Protein AF-A0A8H3YV36-F1 (afdb_monomer_lite)

Foldseek 3Di:
DCQLCVLVVVLVVLVVCLPPPCCVPPVVVCNVVSLVSNLVSLLSNLVVLLVCCCPPLQSDPLSNVLSVVLSCQLNVLSVQLVVCVVLLLVLSVVLSVLSNVLSVCLVVQLVVQLVVQLVVLQVVQPDKDWHQLLVQQVQQVVPPHPCSCVVDVQCVVPNGDIDIAGQHCDDDADPVRRDPSVNNSGVSNVSRSVSSVVSNVVSVVVSVVVSVVCVVVSVVSNVVSVVVCVVVVNPDSQRVCNVVHDDDDDDPVVVVVVVVVVVVVVVVCVVVVNPDPPPPPPPPPDDDDD

pLDDT: mean 85.21, std 15.79, range [28.08, 98.25]

InterPro domains:
  IPR018750 Protein of unknown function DUF2306, membrane [PF10067] (1-119)

Sequence (290 aa):
MLIHLAAVIPIGLLLPWQFLPVIRHKLIWFHRFNGYVILVLLLFCCTGAILVAPGALGGTIETRLLVGILTISTVGAALMAYINIKRLQIDQHRAWMLRCWAYAFNIISLRLIQLCALEIISRMKSFQAAMSCSRIDSALSLVQPGMAALFYPGCKTNPNAYVAVLADAYPDPTPEGIPRLDRIAAAAQVTFAMSGVMALLLHAFVVEIYLHLTQAEANRLKRVSHERQRKRGWTTTWLTRETWGDSDGFDYRESSKQNETRKEEQGLASSIGLKSPTREAFIVDGNRNL

Secondary structure (DSSP, 8-state):
-HHHHHHHHHHHHHSHHHH-HHHHHH-HHHHHHHHHHHHHHHHHHHHHHHHHTTTGGG--HHHHHHHHHHHHHHHHHHHHHHHHHHTT-HHHHHHHHHHHHHHHHHHHHHHHHHHHHHHHHHHH---EEEEEHHHHHHHHTTT-TTTHHHH-THHHH-TT-EEEEE--SSPPPPTT----HHHHHHHHHHHHHHHHHHHHHHHHHHHHHHHHHTHHHHHHHHHHHHHHHHHTT-S----HHHHHS------HHHHHHHHHHHHHHHHHHHHTT-----------------

Organism: Venturia inaequalis (NCBI:txid5025)

Radius of gyration: 26.42 Å; chains: 1; bounding box: 76×50×64 Å

Structure (mmCIF, N/CA/C/O backbone):
data_AF-A0A8H3YV36-F1
#
_entry.id   AF-A0A8H3YV36-F1
#
loop_
_atom_site.group_PDB
_atom_site.id
_atom_site.type_symbol
_atom_site.label_atom_id
_atom_site.label_alt_id
_atom_site.label_comp_id
_atom_site.label_asym_id
_atom_site.label_entity_id
_atom_site.label_seq_id
_atom_site.pdbx_PDB_ins_code
_atom_site.Cartn_x
_atom_site.Cartn_y
_atom_site.Cartn_z
_atom_site.occupancy
_atom_site.B_iso_or_equiv
_atom_site.auth_seq_id
_atom_site.auth_comp_id
_atom_site.auth_asym_id
_atom_site.auth_atom_id
_atom_site.pdbx_PDB_model_num
ATOM 1 N N . MET A 1 1 ? 16.844 0.786 0.735 1.00 82.00 1 MET A N 1
ATOM 2 C CA . MET A 1 1 ? 16.134 -0.513 0.677 1.00 82.00 1 MET A CA 1
ATOM 3 C C . MET A 1 1 ? 16.122 -1.244 2.004 1.00 82.00 1 MET A C 1
ATOM 5 O O . MET A 1 1 ? 15.059 -1.693 2.408 1.00 82.00 1 MET A O 1
ATOM 9 N N . LEU A 1 2 ? 17.248 -1.300 2.718 1.00 90.62 2 LEU A N 1
ATOM 10 C CA . LEU A 1 2 ? 17.344 -2.006 3.998 1.00 90.62 2 LEU A CA 1
ATOM 11 C C . LEU A 1 2 ? 16.303 -1.553 5.042 1.00 90.62 2 LEU A C 1
ATOM 13 O O . LEU A 1 2 ? 15.591 -2.393 5.571 1.00 90.62 2 LEU A O 1
ATOM 17 N N . ILE A 1 3 ? 16.136 -0.239 5.258 1.00 92.38 3 ILE A N 1
ATOM 18 C CA . ILE A 1 3 ? 15.137 0.309 6.204 1.00 92.38 3 ILE A CA 1
ATOM 19 C C . ILE A 1 3 ? 13.711 -0.128 5.842 1.00 92.38 3 ILE A C 1
ATOM 21 O O . ILE A 1 3 ? 12.945 -0.537 6.708 1.00 92.38 3 ILE A O 1
ATOM 25 N N . HIS A 1 4 ? 13.361 -0.068 4.554 1.00 91.56 4 HIS A N 1
ATOM 26 C CA . HIS A 1 4 ? 12.032 -0.451 4.080 1.00 91.56 4 HIS A CA 1
ATOM 27 C C . HIS A 1 4 ? 11.752 -1.938 4.345 1.00 91.56 4 HIS A C 1
ATOM 29 O O . HIS A 1 4 ? 10.720 -2.276 4.919 1.00 91.56 4 HIS A O 1
ATOM 35 N N . LEU A 1 5 ? 12.699 -2.820 4.000 1.00 92.56 5 LEU A N 1
ATOM 36 C CA . LEU A 1 5 ? 12.558 -4.265 4.204 1.00 92.56 5 LEU A CA 1
ATOM 37 C C . LEU A 1 5 ? 12.556 -4.654 5.688 1.00 92.56 5 LEU A C 1
ATOM 39 O O . LEU A 1 5 ? 11.713 -5.441 6.115 1.00 92.56 5 LEU A O 1
ATOM 43 N N . ALA A 1 6 ? 13.449 -4.054 6.479 1.00 94.75 6 ALA A N 1
ATOM 44 C CA . ALA A 1 6 ? 13.533 -4.274 7.920 1.00 94.75 6 ALA A CA 1
ATOM 45 C C . ALA A 1 6 ? 12.246 -3.871 8.654 1.00 94.75 6 ALA A C 1
ATOM 47 O O . ALA A 1 6 ? 11.946 -4.429 9.704 1.00 94.75 6 ALA A O 1
ATOM 48 N N . ALA A 1 7 ? 11.472 -2.933 8.103 1.00 95.00 7 ALA A N 1
ATOM 49 C CA . ALA A 1 7 ? 10.183 -2.538 8.653 1.00 95.00 7 ALA A CA 1
ATOM 50 C C . ALA A 1 7 ? 9.017 -3.390 8.121 1.00 95.00 7 ALA A C 1
ATOM 52 O O . ALA A 1 7 ? 8.173 -3.826 8.901 1.00 95.00 7 ALA A O 1
ATOM 53 N N . VAL A 1 8 ? 8.954 -3.654 6.810 1.00 94.19 8 VAL A N 1
ATOM 54 C CA . VAL A 1 8 ? 7.799 -4.333 6.192 1.00 94.19 8 VAL A CA 1
ATOM 55 C C . VAL A 1 8 ? 7.700 -5.814 6.565 1.00 94.19 8 VAL A C 1
ATOM 57 O O . VAL A 1 8 ? 6.593 -6.316 6.748 1.00 94.19 8 VAL A O 1
ATOM 60 N N . ILE A 1 9 ? 8.832 -6.510 6.731 1.00 94.81 9 ILE A N 1
ATOM 61 C CA . ILE A 1 9 ? 8.845 -7.943 7.060 1.00 94.81 9 ILE A CA 1
ATOM 62 C C . ILE A 1 9 ? 8.235 -8.190 8.453 1.00 94.81 9 ILE A C 1
ATOM 64 O O . ILE A 1 9 ? 7.279 -8.965 8.546 1.00 94.81 9 ILE A O 1
ATOM 68 N N . PRO A 1 10 ? 8.674 -7.503 9.530 1.00 96.12 10 PRO A N 1
ATOM 69 C CA . PRO A 1 10 ? 8.024 -7.628 10.832 1.00 96.12 10 PRO A CA 1
ATOM 70 C C . PRO A 1 10 ? 6.562 -7.177 10.828 1.00 96.12 10 PRO A C 1
ATOM 72 O O . PRO A 1 10 ? 5.748 -7.794 11.506 1.00 96.12 10 PRO A O 1
ATOM 75 N N . ILE A 1 11 ? 6.191 -6.146 10.053 1.00 95.94 11 ILE A N 1
ATOM 76 C CA . ILE A 1 11 ? 4.777 -5.755 9.912 1.00 95.94 11 ILE A CA 1
ATOM 77 C C . ILE A 1 11 ? 3.957 -6.920 9.358 1.00 95.94 11 ILE A C 1
ATOM 79 O O . ILE A 1 11 ? 2.929 -7.255 9.941 1.00 95.94 11 ILE A O 1
ATOM 83 N N . GLY A 1 12 ? 4.413 -7.560 8.277 1.00 92.94 12 GLY A N 1
ATOM 84 C CA . GLY A 1 12 ? 3.729 -8.711 7.682 1.00 92.94 12 GLY A CA 1
ATOM 85 C C . GLY A 1 12 ? 3.539 -9.861 8.674 1.00 92.94 12 GLY A C 1
ATOM 86 O O . GLY A 1 12 ? 2.478 -10.481 8.699 1.00 92.94 12 GLY A O 1
ATOM 87 N N . LEU A 1 13 ? 4.526 -10.082 9.548 1.00 95.88 13 LEU A N 1
ATOM 88 C CA . LEU A 1 13 ? 4.451 -11.079 10.613 1.00 95.88 13 LEU A CA 1
ATOM 89 C C . LEU A 1 13 ? 3.555 -10.658 11.785 1.00 95.88 13 LEU A C 1
ATOM 91 O O . LEU A 1 13 ? 2.986 -11.516 12.430 1.00 95.88 13 LEU A O 1
ATOM 95 N N . LEU A 1 14 ? 3.418 -9.377 12.114 1.00 95.56 14 LEU A N 1
ATOM 96 C CA . LEU A 1 14 ? 2.650 -8.944 13.292 1.00 95.56 14 LEU A CA 1
ATOM 97 C C . LEU A 1 14 ? 1.194 -8.585 12.971 1.00 95.56 14 LEU A C 1
ATOM 99 O O . LEU A 1 14 ? 0.338 -8.576 13.865 1.00 95.56 14 LEU A O 1
ATOM 103 N N . LEU A 1 15 ? 0.901 -8.275 11.708 1.00 94.25 15 LEU A N 1
ATOM 104 C CA . LEU A 1 15 ? -0.380 -7.733 11.274 1.00 94.25 15 LEU A CA 1
ATOM 105 C C . LEU A 1 15 ? -1.561 -8.711 11.410 1.00 94.25 15 LEU A C 1
ATOM 107 O O . LEU A 1 15 ? -2.590 -8.283 11.936 1.00 94.25 15 LEU A O 1
ATOM 111 N N . PRO A 1 16 ? -1.477 -10.002 11.027 1.00 93.94 16 PRO A N 1
ATOM 112 C CA . PRO A 1 16 ? -2.615 -10.921 11.175 1.00 93.94 16 PRO A CA 1
ATOM 113 C C . PRO A 1 16 ? -3.151 -11.014 12.615 1.00 93.94 16 PRO A C 1
ATOM 115 O O . PRO A 1 16 ? -4.361 -11.064 12.841 1.00 93.94 16 PRO A O 1
ATOM 118 N N . TRP A 1 17 ? -2.264 -10.909 13.607 1.00 93.81 17 TRP A N 1
ATOM 119 C CA . TRP A 1 17 ? -2.591 -10.941 15.030 1.00 93.81 17 TRP A CA 1
ATOM 120 C C . TRP A 1 17 ? -3.407 -9.720 15.475 1.00 93.81 17 TRP A C 1
ATOM 122 O O . TRP A 1 17 ? -4.116 -9.791 16.478 1.00 93.81 17 TRP A O 1
ATOM 132 N N . GLN A 1 18 ? -3.358 -8.608 14.735 1.00 92.12 18 GLN A N 1
ATOM 133 C CA . GLN A 1 18 ? -4.194 -7.434 15.004 1.00 92.12 18 GLN A CA 1
ATOM 134 C C . GLN A 1 18 ? -5.669 -7.669 14.689 1.00 92.12 18 GLN A C 1
ATOM 136 O O . GLN A 1 18 ? -6.534 -7.091 15.351 1.00 92.12 18 GLN A O 1
ATOM 141 N N . PHE A 1 19 ? -5.956 -8.505 13.691 1.00 88.69 19 PHE A N 1
ATOM 142 C CA . PHE A 1 19 ? -7.310 -8.715 13.186 1.00 88.69 19 PHE A CA 1
ATOM 143 C C . PHE A 1 19 ? -8.009 -9.937 13.784 1.00 88.69 19 PHE A C 1
ATOM 145 O O . PHE A 1 19 ? -9.225 -10.057 13.644 1.00 88.69 19 PHE A O 1
ATOM 152 N N . LEU A 1 20 ? -7.287 -10.803 14.504 1.00 90.00 20 LEU A N 1
ATOM 153 C CA . LEU A 1 20 ? -7.877 -11.953 15.189 1.00 90.00 20 LEU A CA 1
ATOM 154 C C . LEU A 1 20 ? -8.876 -11.502 16.278 1.00 90.00 20 LEU A C 1
ATOM 156 O O . LEU A 1 20 ? -8.467 -10.878 17.267 1.00 90.00 20 LEU A O 1
ATOM 160 N N . PRO A 1 21 ? -10.176 -11.861 16.171 1.00 85.88 21 PRO A N 1
ATOM 161 C CA . PRO A 1 21 ? -11.192 -11.447 17.142 1.00 85.88 21 PRO A CA 1
ATOM 162 C C . PRO A 1 21 ? -10.857 -11.899 18.565 1.00 85.88 21 PRO A C 1
ATOM 164 O O . PRO A 1 21 ? -11.022 -11.139 19.519 1.00 85.88 21 PRO A O 1
ATOM 167 N N . VAL A 1 22 ? -10.314 -13.113 18.707 1.00 87.94 22 VAL A N 1
ATOM 168 C CA . VAL A 1 22 ? -9.915 -13.688 20.000 1.00 87.94 22 VAL A CA 1
ATOM 169 C C . VAL A 1 22 ? -8.913 -12.783 20.716 1.00 87.94 22 VAL A C 1
ATOM 171 O O . VAL A 1 22 ? -9.091 -12.481 21.895 1.00 87.94 22 VAL A O 1
ATOM 174 N N . ILE A 1 23 ? -7.905 -12.287 19.997 1.00 84.50 23 ILE A N 1
ATOM 175 C CA . ILE A 1 23 ? -6.874 -11.410 20.559 1.00 84.50 23 ILE A CA 1
ATOM 176 C C . ILE A 1 23 ? -7.482 -10.061 20.943 1.00 84.50 23 ILE A C 1
ATOM 178 O O . ILE A 1 23 ? -7.259 -9.572 22.049 1.00 84.50 23 ILE A O 1
ATOM 182 N N . ARG A 1 24 ? -8.318 -9.483 20.077 1.00 84.31 24 ARG A N 1
ATOM 183 C CA . ARG A 1 24 ? -8.951 -8.184 20.334 1.00 84.31 24 ARG A CA 1
ATOM 184 C C . ARG A 1 24 ? -9.902 -8.204 21.537 1.00 84.31 24 ARG A C 1
ATOM 186 O O . ARG A 1 24 ? -10.007 -7.195 22.234 1.00 84.31 24 ARG A O 1
ATOM 193 N N . HIS A 1 25 ? -10.591 -9.318 21.783 1.00 84.94 25 HIS A N 1
ATOM 194 C CA . HIS A 1 25 ? -11.557 -9.440 22.877 1.00 84.94 25 HIS A CA 1
ATOM 195 C C . HIS A 1 25 ? -10.943 -9.948 24.186 1.00 84.94 25 HIS A C 1
ATOM 197 O O . HIS A 1 25 ? -11.296 -9.427 25.242 1.00 84.94 25 HIS A O 1
ATOM 203 N N . LYS A 1 26 ? -10.024 -10.924 24.136 1.00 85.56 26 LYS A N 1
ATOM 204 C CA . LYS A 1 26 ? -9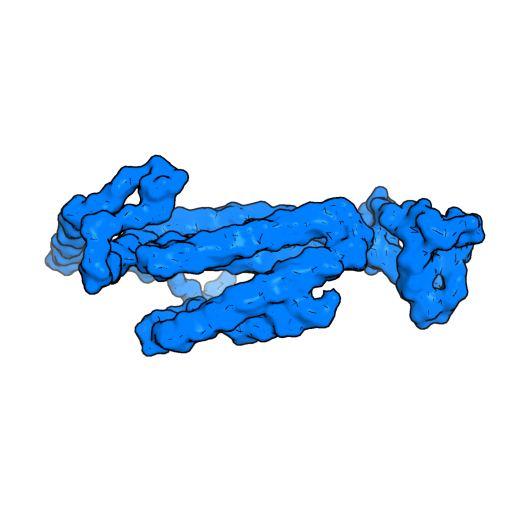.450 -11.559 25.338 1.00 85.56 26 LYS A CA 1
ATOM 205 C C . LYS A 1 26 ? -8.086 -10.994 25.743 1.00 85.56 26 LYS A C 1
ATOM 207 O O . LYS A 1 26 ? -7.788 -10.934 26.928 1.00 85.56 26 LYS A O 1
ATOM 212 N N . LEU A 1 27 ? -7.273 -10.541 24.787 1.00 92.25 27 LEU A N 1
ATOM 213 C CA . LEU A 1 27 ? -5.894 -10.080 25.007 1.00 92.25 27 LEU A CA 1
ATOM 214 C C . LEU A 1 27 ? -5.707 -8.625 24.548 1.00 92.25 27 LEU A C 1
ATOM 216 O O . LEU A 1 27 ? -4.813 -8.289 23.769 1.00 92.25 27 LEU A O 1
ATOM 220 N N . ILE A 1 28 ? -6.551 -7.724 25.063 1.00 89.25 28 ILE A N 1
ATOM 221 C CA . ILE A 1 28 ? -6.568 -6.310 24.652 1.00 89.25 28 ILE A CA 1
ATOM 222 C C . ILE A 1 28 ? -5.233 -5.590 24.897 1.00 89.25 28 ILE A C 1
ATOM 224 O O . ILE A 1 28 ? -4.882 -4.674 24.153 1.00 89.25 28 ILE A O 1
ATOM 228 N N . TRP A 1 29 ? -4.485 -5.985 25.931 1.00 92.44 29 TRP A N 1
ATOM 229 C CA . TRP A 1 29 ? -3.170 -5.412 26.222 1.00 92.44 29 TRP A CA 1
ATOM 230 C C . TRP A 1 29 ? -2.175 -5.720 25.098 1.00 92.44 29 TRP A C 1
ATOM 232 O O . TRP A 1 29 ? -1.530 -4.802 24.590 1.00 92.44 29 TRP A O 1
ATOM 242 N N . PHE A 1 30 ? -2.147 -6.972 24.628 1.00 93.69 30 PHE A N 1
ATOM 243 C CA . PHE A 1 30 ? -1.309 -7.384 23.505 1.00 93.69 30 PHE A CA 1
ATOM 244 C C . PHE A 1 30 ? -1.705 -6.660 22.214 1.00 93.69 30 PHE A C 1
ATOM 246 O O . PHE A 1 30 ? -0.838 -6.112 21.539 1.00 93.69 30 PHE A O 1
ATOM 253 N N . HIS A 1 31 ? -3.007 -6.562 21.910 1.00 94.56 31 HIS A N 1
ATOM 254 C CA . HIS A 1 31 ? -3.499 -5.800 20.753 1.00 94.56 31 HIS A CA 1
ATOM 255 C C . HIS A 1 31 ? -2.977 -4.353 20.755 1.00 94.56 31 HIS A C 1
ATOM 257 O O . HIS A 1 31 ? -2.479 -3.872 19.738 1.00 94.56 31 HIS A O 1
ATOM 263 N N . ARG A 1 32 ? -3.024 -3.676 21.912 1.00 94.00 32 ARG A N 1
ATOM 264 C CA . ARG A 1 32 ? -2.537 -2.295 22.057 1.00 94.00 32 ARG A CA 1
ATOM 265 C C . ARG A 1 32 ? -1.029 -2.188 21.870 1.00 94.00 32 ARG A C 1
ATOM 267 O O . ARG A 1 32 ? -0.594 -1.345 21.094 1.00 94.00 32 ARG A O 1
ATOM 274 N N . PHE A 1 33 ? -0.250 -3.014 22.568 1.00 95.94 33 PHE A N 1
ATOM 275 C CA . PHE A 1 33 ? 1.210 -2.983 22.469 1.00 95.94 33 PHE A CA 1
ATOM 276 C C . PHE A 1 33 ? 1.671 -3.280 21.040 1.00 95.94 33 PHE A C 1
ATOM 278 O O . PHE A 1 33 ? 2.360 -2.463 20.432 1.00 95.94 33 PHE A O 1
ATOM 285 N N . ASN A 1 34 ? 1.192 -4.386 20.467 1.00 96.31 34 ASN A N 1
ATOM 286 C CA . ASN A 1 34 ? 1.498 -4.765 19.093 1.00 96.31 34 ASN A CA 1
ATOM 287 C C . ASN A 1 34 ? 1.026 -3.684 18.097 1.00 96.31 34 ASN A C 1
ATOM 289 O O . ASN A 1 34 ? 1.699 -3.407 17.112 1.00 96.31 34 ASN A O 1
ATOM 293 N N . GLY A 1 35 ? -0.094 -3.007 18.377 1.00 95.31 35 GLY A N 1
ATOM 294 C CA . GLY A 1 35 ? -0.601 -1.924 17.534 1.00 95.31 35 GLY A CA 1
ATOM 295 C C . GLY A 1 35 ? 0.357 -0.732 17.477 1.00 95.31 35 GLY A C 1
ATOM 296 O O . GLY A 1 35 ? 0.619 -0.214 16.395 1.00 95.31 35 GLY A O 1
ATOM 297 N N . TYR A 1 36 ? 0.933 -0.327 18.614 1.00 96.38 36 TYR A N 1
ATOM 298 C CA . TYR A 1 36 ? 1.940 0.740 18.641 1.00 96.38 36 TYR A CA 1
ATOM 299 C C . TYR A 1 36 ? 3.228 0.339 17.921 1.00 96.38 36 TYR A C 1
ATOM 301 O O . TYR A 1 36 ? 3.754 1.140 17.151 1.00 96.38 36 TYR A O 1
ATOM 309 N N . VAL A 1 37 ? 3.701 -0.895 18.123 1.00 97.44 37 VAL A N 1
ATOM 310 C CA . VAL A 1 37 ? 4.882 -1.424 17.422 1.00 97.44 37 VAL A CA 1
ATOM 311 C C . VAL A 1 37 ? 4.671 -1.363 15.909 1.00 97.44 37 VAL A C 1
ATOM 313 O O . VAL A 1 37 ? 5.498 -0.804 15.192 1.00 97.44 37 VAL A O 1
ATOM 316 N N . ILE A 1 38 ? 3.528 -1.854 15.424 1.00 97.25 38 ILE A N 1
ATOM 317 C CA . ILE A 1 38 ? 3.200 -1.839 13.997 1.00 97.25 38 ILE A CA 1
ATOM 318 C C . ILE A 1 38 ? 3.098 -0.408 13.453 1.00 97.25 38 ILE A C 1
ATOM 320 O O . ILE A 1 38 ? 3.597 -0.154 12.362 1.00 97.25 38 ILE A O 1
ATOM 324 N N . LEU A 1 39 ? 2.494 0.537 14.184 1.00 96.75 39 LEU A N 1
ATOM 325 C CA . LEU A 1 39 ? 2.408 1.934 13.738 1.00 96.75 39 LEU A CA 1
ATOM 326 C C . LEU A 1 39 ? 3.789 2.591 13.607 1.00 96.75 39 LEU A C 1
ATOM 328 O O . LEU A 1 39 ? 4.030 3.307 12.640 1.00 96.75 39 LEU A O 1
ATOM 332 N N . VAL A 1 40 ? 4.709 2.330 14.539 1.00 97.31 40 VAL A N 1
ATOM 333 C CA . VAL A 1 40 ? 6.088 2.837 14.450 1.00 97.31 40 VAL A CA 1
ATOM 334 C C . VAL A 1 40 ? 6.809 2.220 13.253 1.00 97.31 40 VAL A C 1
ATOM 336 O O . VAL A 1 40 ? 7.402 2.942 12.452 1.00 97.31 40 VAL A O 1
ATOM 339 N N . LEU A 1 41 ? 6.712 0.898 13.082 1.00 97.50 41 LEU A N 1
ATOM 340 C CA . LEU A 1 41 ? 7.288 0.212 11.925 1.00 97.50 41 LEU A CA 1
ATOM 341 C C . LEU A 1 41 ? 6.701 0.740 10.611 1.00 97.50 41 LEU A C 1
ATOM 343 O O . LEU A 1 41 ? 7.436 0.921 9.646 1.00 97.50 41 LEU A O 1
ATOM 347 N N . LEU A 1 42 ? 5.400 1.034 10.563 1.00 97.44 42 LEU A N 1
ATOM 348 C CA . LEU A 1 42 ? 4.737 1.587 9.384 1.00 97.44 42 LEU A CA 1
ATOM 349 C C . LEU A 1 42 ? 5.348 2.932 8.971 1.00 97.44 42 LEU A C 1
ATOM 351 O O . LEU A 1 42 ? 5.565 3.151 7.780 1.00 97.44 42 LEU A O 1
ATOM 355 N N . LEU A 1 43 ? 5.684 3.802 9.931 1.00 97.25 43 LEU A N 1
ATOM 356 C CA . LEU A 1 43 ? 6.364 5.070 9.648 1.00 97.25 43 LEU A CA 1
ATOM 357 C C . LEU A 1 43 ? 7.762 4.840 9.061 1.00 97.25 43 LEU A C 1
ATOM 359 O O . LEU A 1 43 ? 8.093 5.436 8.038 1.00 97.25 43 LEU A O 1
ATOM 363 N N . PHE A 1 44 ? 8.558 3.930 9.635 1.00 97.56 44 PHE A N 1
ATOM 364 C CA . PHE A 1 44 ? 9.861 3.562 9.063 1.00 97.56 44 PHE A CA 1
ATOM 365 C C . PHE A 1 44 ? 9.734 2.942 7.667 1.00 97.56 44 PHE A C 1
ATOM 367 O O . PHE A 1 44 ? 10.525 3.256 6.778 1.00 97.56 44 PHE A O 1
ATOM 374 N N . CYS A 1 45 ? 8.717 2.107 7.451 1.00 96.31 45 CYS A N 1
ATOM 375 C CA . CYS A 1 45 ? 8.411 1.503 6.159 1.00 96.31 45 CYS A CA 1
ATOM 376 C C . CYS A 1 45 ? 8.102 2.574 5.103 1.00 96.31 45 CYS A C 1
ATOM 378 O O . CYS A 1 45 ? 8.694 2.550 4.021 1.00 96.31 45 CYS A O 1
ATOM 380 N N . CYS A 1 46 ? 7.245 3.544 5.436 1.00 96.50 46 CYS A N 1
ATOM 381 C CA . CYS A 1 46 ? 6.869 4.658 4.564 1.00 96.50 46 CYS A CA 1
ATOM 382 C C . CYS A 1 46 ? 8.061 5.569 4.244 1.00 96.50 46 CYS A C 1
ATOM 384 O O . CYS A 1 46 ? 8.324 5.859 3.077 1.00 96.50 46 CYS A O 1
ATOM 386 N N . THR A 1 47 ? 8.847 5.952 5.254 1.00 96.19 47 THR A N 1
ATOM 387 C CA . THR A 1 47 ? 10.086 6.720 5.055 1.00 96.19 47 THR A CA 1
ATOM 388 C C . THR A 1 47 ? 11.062 5.955 4.162 1.00 96.19 47 THR A C 1
ATOM 390 O O . THR A 1 47 ? 11.600 6.504 3.203 1.00 96.19 47 THR A O 1
ATOM 393 N N . GLY A 1 48 ? 11.244 4.658 4.417 1.00 94.88 48 GLY A N 1
ATOM 394 C CA . GLY A 1 48 ? 12.069 3.787 3.587 1.00 94.88 48 GLY A CA 1
ATOM 395 C C . GLY A 1 48 ? 11.580 3.694 2.138 1.00 94.88 48 GLY A C 1
ATOM 396 O O . GLY A 1 48 ? 12.410 3.635 1.233 1.00 94.88 48 GLY A O 1
ATOM 397 N N . ALA A 1 49 ? 10.264 3.714 1.904 1.00 94.25 49 ALA A N 1
ATOM 398 C CA . ALA A 1 49 ? 9.681 3.701 0.564 1.00 94.25 49 ALA A CA 1
ATOM 399 C C . ALA A 1 49 ? 9.985 5.001 -0.196 1.00 94.25 49 ALA A C 1
ATOM 401 O O . ALA A 1 49 ? 10.475 4.942 -1.324 1.00 94.25 49 ALA A O 1
ATOM 402 N N . ILE A 1 50 ? 9.778 6.163 0.438 1.00 95.56 50 ILE A N 1
ATOM 403 C CA . ILE A 1 50 ? 10.108 7.476 -0.143 1.00 95.56 50 ILE A CA 1
ATOM 404 C C . ILE A 1 50 ? 11.594 7.547 -0.504 1.00 95.56 50 ILE A C 1
ATOM 406 O O . ILE A 1 50 ? 11.936 7.944 -1.615 1.00 95.56 50 ILE A O 1
ATOM 410 N N . LEU A 1 51 ? 12.476 7.119 0.406 1.00 95.25 51 LEU A N 1
ATOM 411 C CA . LEU A 1 51 ? 13.924 7.178 0.194 1.00 95.25 51 LEU A CA 1
ATOM 412 C C . LEU A 1 51 ? 14.395 6.329 -0.990 1.00 95.25 51 LEU A C 1
ATOM 414 O O . LEU A 1 51 ? 15.403 6.659 -1.609 1.00 95.25 51 LEU A O 1
ATOM 418 N N . VAL A 1 52 ? 13.694 5.241 -1.320 1.00 93.00 52 VAL A N 1
ATOM 419 C CA . VAL A 1 52 ? 14.080 4.394 -2.457 1.00 93.00 52 VAL A CA 1
ATOM 420 C C . VAL A 1 52 ? 13.338 4.735 -3.748 1.00 93.00 52 VAL A C 1
ATOM 422 O O . VAL A 1 52 ? 13.820 4.393 -4.829 1.00 93.00 52 VAL A O 1
ATOM 425 N N . ALA A 1 53 ? 12.213 5.445 -3.683 1.00 92.38 53 ALA A N 1
ATOM 426 C CA . ALA A 1 53 ? 11.438 5.818 -4.864 1.00 92.38 53 ALA A CA 1
ATOM 427 C C . ALA A 1 53 ? 12.281 6.398 -6.025 1.00 92.38 53 ALA A C 1
ATOM 429 O O . ALA A 1 53 ? 12.007 6.017 -7.159 1.00 92.38 53 ALA A O 1
ATOM 430 N N . PRO A 1 54 ? 13.336 7.220 -5.807 1.00 88.88 54 PRO A N 1
ATOM 431 C CA . PRO A 1 54 ? 14.182 7.730 -6.891 1.00 88.88 54 PRO A CA 1
ATOM 432 C C . PRO A 1 54 ? 14.969 6.675 -7.678 1.00 88.88 54 PRO A C 1
ATOM 434 O O . PRO A 1 54 ? 15.355 6.954 -8.807 1.00 88.88 54 PRO A O 1
ATOM 437 N N . GLY A 1 55 ? 15.236 5.501 -7.100 1.00 84.06 55 GLY A N 1
ATOM 438 C CA . GLY A 1 55 ? 15.967 4.408 -7.756 1.00 84.06 55 GLY A CA 1
ATOM 439 C C . GLY A 1 55 ? 15.098 3.193 -8.097 1.00 84.06 55 GLY A C 1
ATOM 440 O O . GLY A 1 55 ? 15.493 2.356 -8.908 1.00 84.06 55 GLY A O 1
ATOM 441 N N . ALA A 1 56 ? 13.910 3.073 -7.500 1.00 82.12 56 ALA A N 1
ATOM 442 C CA . ALA A 1 56 ? 13.004 1.955 -7.742 1.00 82.12 56 ALA A CA 1
ATOM 443 C C . ALA A 1 56 ? 12.374 2.037 -9.137 1.00 82.12 56 ALA A C 1
ATOM 445 O O . ALA A 1 56 ? 11.790 3.058 -9.485 1.00 82.12 56 ALA A O 1
ATOM 446 N N . LEU A 1 57 ? 12.455 0.947 -9.912 1.00 81.56 57 LEU A N 1
ATOM 447 C CA . LEU A 1 57 ? 11.706 0.751 -11.167 1.00 81.56 57 LEU A CA 1
ATOM 448 C C . LEU A 1 57 ? 11.744 1.973 -12.107 1.00 81.56 57 LEU A C 1
ATOM 450 O O . LEU A 1 57 ? 10.750 2.348 -12.715 1.00 81.56 57 LEU A O 1
ATOM 454 N N . GLY A 1 58 ? 12.916 2.604 -12.207 1.00 74.44 58 GLY A N 1
ATOM 455 C CA . GLY A 1 58 ? 13.173 3.757 -13.070 1.00 74.44 58 GLY A CA 1
ATOM 456 C C . GLY A 1 58 ? 13.111 5.112 -12.413 1.00 74.44 58 GLY A C 1
ATOM 457 O O . GLY A 1 58 ? 13.556 6.078 -13.023 1.00 74.44 58 GLY A O 1
ATOM 458 N N . GLY A 1 59 ? 12.620 5.200 -11.179 1.00 84.50 59 GLY A N 1
ATOM 459 C CA . GLY A 1 59 ? 12.631 6.457 -10.445 1.00 84.50 59 GLY A CA 1
ATOM 460 C C . GLY A 1 59 ? 11.838 7.569 -11.116 1.00 84.50 59 GLY A C 1
ATOM 461 O O . GLY A 1 59 ? 12.058 8.739 -10.792 1.00 84.50 59 GLY A O 1
ATOM 462 N N . THR A 1 60 ? 10.962 7.204 -12.057 1.00 90.75 60 THR A N 1
ATOM 463 C CA . THR A 1 60 ? 10.165 8.118 -12.865 1.00 90.75 60 THR A CA 1
ATOM 464 C C . THR A 1 60 ? 9.268 8.958 -11.971 1.00 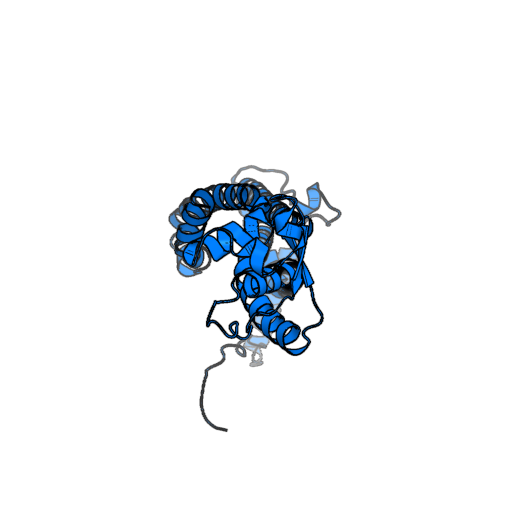90.75 60 THR A C 1
ATOM 466 O O . THR A 1 60 ? 8.954 8.586 -10.835 1.00 90.75 60 THR A O 1
ATOM 469 N N . ILE A 1 61 ? 8.831 10.104 -12.490 1.00 93.12 61 ILE A N 1
ATOM 470 C CA . ILE A 1 61 ? 7.916 10.976 -11.755 1.00 93.12 61 ILE A CA 1
ATOM 471 C C . ILE A 1 61 ? 6.622 10.242 -11.379 1.00 93.12 61 ILE A C 1
ATOM 473 O O . ILE A 1 61 ? 6.124 10.426 -10.276 1.00 93.12 61 ILE A O 1
ATOM 477 N N . GLU A 1 62 ? 6.154 9.329 -12.232 1.00 94.19 62 GLU A N 1
ATOM 478 C CA . GLU A 1 62 ? 4.991 8.470 -11.988 1.00 94.19 62 GLU A CA 1
ATOM 479 C C . GLU A 1 62 ? 5.209 7.521 -10.804 1.00 94.19 62 GLU A C 1
ATOM 481 O O . GLU A 1 62 ? 4.366 7.431 -9.913 1.00 94.19 62 GLU A O 1
ATOM 486 N N . THR A 1 63 ? 6.370 6.858 -10.739 1.00 93.94 63 THR A N 1
ATOM 487 C CA . THR A 1 63 ? 6.740 5.997 -9.607 1.00 93.94 63 THR A CA 1
ATOM 488 C C . THR A 1 63 ? 6.805 6.796 -8.308 1.00 93.94 63 THR A C 1
ATOM 490 O O . THR A 1 63 ? 6.272 6.364 -7.285 1.00 93.94 63 THR A O 1
ATOM 493 N N . ARG A 1 64 ? 7.417 7.987 -8.337 1.00 95.69 64 ARG A N 1
ATOM 494 C CA . ARG A 1 64 ? 7.501 8.870 -7.163 1.00 95.69 64 ARG A CA 1
ATOM 495 C C . ARG A 1 64 ? 6.127 9.378 -6.735 1.00 95.69 64 ARG A C 1
ATOM 497 O O . ARG A 1 64 ? 5.852 9.409 -5.539 1.00 95.69 64 ARG A O 1
ATOM 504 N N . LEU A 1 65 ? 5.266 9.726 -7.691 1.00 95.94 65 LEU A N 1
ATOM 505 C CA . LEU A 1 65 ? 3.894 10.157 -7.440 1.00 95.94 65 LEU A CA 1
ATOM 506 C C . LEU A 1 65 ? 3.085 9.041 -6.777 1.00 95.94 65 LEU A C 1
ATOM 508 O O . LEU A 1 65 ? 2.481 9.275 -5.735 1.00 95.94 65 LEU A O 1
ATOM 512 N N . LEU A 1 66 ? 3.129 7.820 -7.318 1.00 96.19 66 LEU A N 1
ATOM 513 C CA . LEU A 1 66 ? 2.447 6.665 -6.733 1.00 96.19 66 LEU A CA 1
ATOM 514 C C . LEU A 1 66 ? 2.921 6.400 -5.296 1.00 96.19 66 LEU A C 1
ATOM 516 O O . LEU A 1 66 ? 2.096 6.251 -4.395 1.00 96.19 66 LEU A O 1
ATOM 520 N N . VAL A 1 67 ? 4.239 6.353 -5.065 1.00 96.62 67 VAL A N 1
ATOM 521 C CA . VAL A 1 67 ? 4.801 6.136 -3.719 1.00 96.62 67 VAL A CA 1
ATOM 522 C C . VAL A 1 67 ? 4.400 7.264 -2.768 1.00 96.62 67 VAL A C 1
ATOM 524 O O . VAL A 1 67 ? 4.057 6.997 -1.614 1.00 96.62 67 VAL A O 1
ATOM 527 N N . GLY A 1 68 ? 4.406 8.511 -3.243 1.00 96.69 68 GLY A N 1
ATOM 528 C CA . GLY A 1 68 ? 3.973 9.681 -2.485 1.00 96.69 68 GLY A CA 1
ATOM 529 C C . GLY A 1 68 ? 2.505 9.592 -2.074 1.00 96.69 68 GLY A C 1
ATOM 530 O O . GLY A 1 68 ? 2.207 9.691 -0.885 1.00 96.69 68 GLY A O 1
ATOM 531 N N . ILE A 1 69 ? 1.604 9.325 -3.024 1.00 97.31 69 ILE A N 1
ATOM 532 C CA . ILE A 1 69 ? 0.167 9.164 -2.764 1.00 97.31 69 ILE A CA 1
ATOM 533 C C . ILE A 1 69 ? -0.062 8.035 -1.757 1.00 97.31 69 ILE A C 1
ATOM 535 O O . ILE A 1 69 ? -0.713 8.254 -0.740 1.00 97.31 69 ILE A O 1
ATOM 539 N N . LEU A 1 70 ? 0.527 6.854 -1.974 1.00 97.12 70 LEU A N 1
ATOM 540 C CA . LEU A 1 70 ? 0.377 5.723 -1.053 1.00 97.12 70 LEU A CA 1
ATOM 541 C C . LEU A 1 70 ? 0.869 6.054 0.351 1.00 97.12 70 LEU A C 1
ATOM 543 O O . LEU A 1 70 ? 0.209 5.706 1.330 1.00 97.12 70 LEU A O 1
ATOM 547 N N . THR A 1 71 ? 2.005 6.742 0.456 1.00 97.62 71 THR A N 1
ATOM 548 C CA . THR A 1 71 ? 2.567 7.138 1.746 1.00 97.62 71 THR A CA 1
ATOM 549 C C . THR A 1 71 ? 1.655 8.133 2.455 1.00 97.62 71 THR A C 1
ATOM 551 O O . THR A 1 71 ? 1.307 7.912 3.611 1.00 97.62 71 THR A O 1
ATOM 554 N N . ILE A 1 72 ? 1.211 9.188 1.768 1.00 97.94 72 ILE A N 1
ATOM 555 C CA . ILE A 1 72 ? 0.324 10.210 2.339 1.00 97.94 72 ILE A CA 1
ATOM 556 C C . ILE A 1 72 ? -1.004 9.585 2.770 1.00 97.94 72 ILE A C 1
ATOM 558 O O . ILE A 1 72 ? -1.437 9.799 3.901 1.00 97.94 72 ILE A O 1
ATOM 562 N N . SER A 1 73 ? -1.631 8.772 1.917 1.00 97.81 73 SER A N 1
ATOM 563 C CA . SER A 1 73 ? -2.898 8.109 2.233 1.00 97.81 73 SER A CA 1
ATOM 564 C C . SER A 1 73 ? -2.758 7.144 3.413 1.00 97.81 73 SER A C 1
ATOM 566 O O . SER A 1 73 ? -3.598 7.150 4.313 1.00 97.81 73 SER A O 1
ATOM 568 N N . THR A 1 74 ? -1.690 6.342 3.450 1.00 97.88 74 THR A N 1
ATOM 569 C CA . THR A 1 74 ? -1.459 5.350 4.513 1.00 97.88 74 THR A CA 1
ATOM 570 C C . THR A 1 74 ? -1.113 6.021 5.842 1.00 97.88 74 THR A C 1
ATOM 572 O O . THR A 1 74 ? -1.746 5.734 6.857 1.00 97.88 74 THR A O 1
ATOM 575 N N . VAL A 1 75 ? -0.161 6.960 5.850 1.00 98.19 75 VAL A N 1
ATOM 576 C CA . VAL A 1 75 ? 0.244 7.700 7.058 1.00 98.19 75 VAL A CA 1
ATOM 577 C C . VAL A 1 75 ? -0.886 8.598 7.551 1.00 98.19 75 VAL A C 1
ATOM 579 O O . VAL A 1 75 ? -1.150 8.632 8.750 1.00 98.19 75 VAL A O 1
ATOM 582 N N . GLY A 1 76 ? -1.600 9.274 6.650 1.00 97.81 76 GLY A N 1
ATOM 583 C CA . GLY A 1 76 ? -2.768 10.084 6.991 1.00 97.81 76 GLY A CA 1
ATOM 584 C C . GLY A 1 76 ? -3.865 9.248 7.649 1.00 97.81 76 GLY A C 1
ATOM 585 O O . GLY A 1 76 ? -4.373 9.616 8.710 1.00 97.81 76 GLY A O 1
ATOM 586 N N . ALA A 1 77 ? -4.175 8.073 7.093 1.00 97.81 77 ALA A N 1
ATOM 587 C CA . ALA A 1 77 ? -5.137 7.157 7.697 1.00 97.81 77 ALA A CA 1
ATOM 588 C C . ALA A 1 77 ? -4.663 6.618 9.058 1.00 97.81 77 ALA A C 1
ATOM 590 O O . ALA A 1 77 ? -5.450 6.572 10.006 1.00 97.81 77 ALA A O 1
ATOM 591 N N . ALA A 1 78 ? -3.382 6.266 9.192 1.00 97.88 78 ALA A N 1
ATOM 592 C CA . ALA A 1 78 ? -2.790 5.833 10.457 1.00 97.88 78 ALA A CA 1
ATOM 593 C C . ALA A 1 78 ? -2.842 6.934 11.530 1.00 97.88 78 ALA A C 1
ATOM 595 O O . ALA A 1 78 ? -3.216 6.672 12.676 1.00 97.88 78 ALA A O 1
ATOM 596 N N . LEU A 1 79 ? -2.524 8.177 11.158 1.00 97.06 79 LEU A N 1
ATOM 597 C CA . LEU A 1 79 ? -2.579 9.340 12.041 1.00 97.06 79 LEU A CA 1
ATOM 598 C C . LEU A 1 79 ? -4.009 9.597 12.517 1.00 97.06 79 LEU A C 1
ATOM 600 O O . LEU A 1 79 ? -4.244 9.722 13.720 1.00 97.06 79 LEU A O 1
ATOM 604 N N . MET A 1 80 ? -4.979 9.598 11.602 1.00 95.44 80 MET A N 1
ATOM 605 C CA . MET A 1 80 ? -6.387 9.738 11.966 1.00 95.44 80 MET A CA 1
ATOM 606 C C . MET A 1 80 ? -6.835 8.599 12.882 1.00 95.44 80 MET A C 1
ATOM 608 O O . MET A 1 80 ? -7.477 8.846 13.904 1.00 95.44 80 MET A O 1
ATOM 612 N N . ALA A 1 81 ? -6.457 7.354 12.594 1.00 96.19 81 ALA A N 1
ATOM 613 C CA . ALA A 1 81 ? -6.769 6.226 13.463 1.00 96.19 81 ALA A CA 1
ATOM 614 C C . ALA A 1 81 ? -6.171 6.380 14.871 1.00 96.19 81 ALA A C 1
ATOM 616 O O . ALA A 1 81 ? -6.838 6.046 15.857 1.00 96.19 81 ALA A O 1
ATOM 617 N N . TYR A 1 82 ? -4.944 6.900 14.971 1.00 96.38 82 TYR A N 1
ATOM 618 C CA . TYR A 1 82 ? -4.257 7.172 16.231 1.00 96.38 82 TYR A CA 1
ATOM 619 C C . TYR A 1 82 ? -4.940 8.291 17.032 1.00 96.38 82 TYR A C 1
ATOM 621 O O . TYR A 1 82 ? -5.224 8.122 18.220 1.00 96.38 82 TYR A O 1
ATOM 629 N N . ILE A 1 83 ? -5.278 9.412 16.390 1.00 93.88 83 ILE A N 1
ATOM 630 C CA . ILE A 1 83 ? -5.993 10.525 17.034 1.00 93.88 83 ILE A CA 1
ATOM 631 C C . ILE A 1 83 ? -7.340 10.037 17.586 1.00 93.88 83 ILE A C 1
ATOM 633 O O . ILE A 1 83 ? -7.663 10.271 18.753 1.00 93.88 83 ILE A O 1
ATOM 637 N N . ASN A 1 84 ? -8.099 9.290 16.782 1.00 92.94 84 ASN A N 1
ATOM 638 C CA . ASN A 1 84 ? -9.420 8.796 17.165 1.00 92.94 84 ASN A CA 1
ATOM 639 C C . ASN A 1 84 ? -9.367 7.808 18.340 1.00 92.94 84 ASN A C 1
ATOM 641 O O . ASN A 1 84 ? -10.184 7.910 19.257 1.00 92.94 84 ASN A O 1
ATOM 645 N N . ILE A 1 85 ? -8.380 6.904 18.399 1.00 93.88 85 ILE A N 1
ATOM 646 C CA . ILE A 1 85 ? -8.264 5.991 19.549 1.00 93.88 85 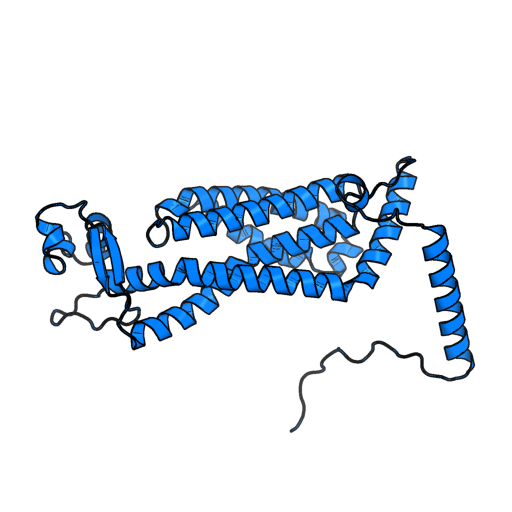ILE A CA 1
ATOM 647 C C . ILE A 1 85 ? -7.846 6.715 20.832 1.00 93.88 85 ILE A C 1
ATOM 6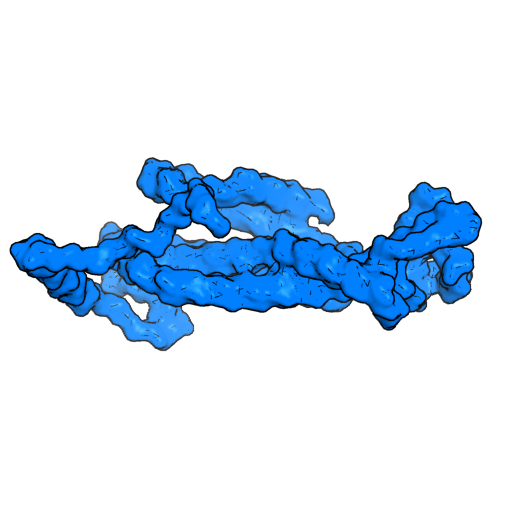49 O O . ILE A 1 85 ? -8.330 6.363 21.912 1.00 93.88 85 ILE A O 1
ATOM 653 N N . LYS A 1 86 ? -7.011 7.762 20.742 1.00 92.31 86 LYS A N 1
ATOM 654 C CA . LYS A 1 86 ? -6.690 8.618 21.900 1.00 92.31 86 LYS A CA 1
ATOM 655 C C . LYS A 1 86 ? -7.918 9.381 22.395 1.00 92.31 86 LYS A C 1
ATOM 657 O O . LYS A 1 86 ? -8.098 9.506 23.606 1.00 92.31 86 LYS A O 1
ATOM 662 N N . ARG A 1 87 ? -8.807 9.765 21.474 1.00 89.69 87 ARG A N 1
ATOM 663 C CA . ARG A 1 87 ? -10.134 10.330 21.756 1.00 89.69 87 ARG A CA 1
ATOM 664 C C . ARG A 1 87 ? -11.196 9.300 22.162 1.00 89.69 87 ARG A C 1
ATOM 666 O O . ARG A 1 87 ? -12.355 9.661 22.319 1.00 89.69 87 ARG A O 1
ATOM 673 N N . LEU A 1 88 ? -10.837 8.026 22.347 1.00 90.75 88 LEU A N 1
ATOM 674 C CA . LEU A 1 88 ? -11.770 6.929 22.650 1.00 90.75 88 LEU A CA 1
ATOM 675 C C . LEU A 1 88 ? -12.892 6.726 21.615 1.00 90.75 88 LEU A C 1
ATOM 677 O O . LEU A 1 88 ? -13.900 6.103 21.928 1.00 90.75 88 LEU A O 1
ATOM 681 N N . GLN A 1 89 ? -12.703 7.190 20.382 1.00 91.12 89 GLN A N 1
ATOM 682 C CA . GLN A 1 89 ? -13.648 7.027 19.280 1.00 91.12 89 GLN A CA 1
ATOM 683 C C . GLN A 1 89 ? -13.313 5.749 18.507 1.00 91.12 89 GLN A C 1
ATOM 685 O O . GLN A 1 89 ? -12.564 5.743 17.527 1.00 91.12 89 GLN A O 1
ATOM 690 N N . ILE A 1 90 ? -13.809 4.622 19.013 1.00 91.88 90 ILE A N 1
ATOM 691 C CA . ILE A 1 90 ? -13.425 3.279 18.563 1.00 91.88 90 ILE A CA 1
ATOM 692 C C . ILE A 1 90 ? -13.981 2.966 17.167 1.00 91.88 90 ILE A C 1
ATOM 694 O O . ILE A 1 90 ? -13.336 2.251 16.398 1.00 91.88 90 ILE A O 1
ATOM 698 N N . ASP A 1 91 ? -15.152 3.500 16.823 1.00 91.81 91 ASP A N 1
ATOM 699 C CA . ASP A 1 91 ? -15.761 3.376 15.497 1.00 91.81 91 ASP A CA 1
ATOM 700 C C . ASP A 1 91 ? -14.894 4.057 14.426 1.00 91.81 91 ASP A C 1
ATOM 702 O O . ASP A 1 91 ? -14.552 3.430 13.421 1.00 91.81 91 ASP A O 1
ATOM 706 N N . GLN A 1 92 ? -14.454 5.294 14.683 1.00 92.06 92 GLN A N 1
ATOM 707 C CA . GLN A 1 92 ? -13.580 6.038 13.778 1.00 92.06 92 GLN A CA 1
ATOM 708 C C . GLN A 1 92 ? -12.189 5.419 13.715 1.00 92.06 92 GLN A C 1
ATOM 710 O O . GLN A 1 92 ? -11.642 5.254 12.627 1.00 92.06 92 GLN A O 1
ATOM 715 N N . HIS A 1 93 ? -11.635 4.998 14.856 1.00 94.75 93 HIS A N 1
ATOM 716 C CA . HIS A 1 93 ? -10.385 4.245 14.876 1.00 94.75 93 HIS A CA 1
ATOM 717 C C . HIS A 1 93 ? -10.467 3.008 13.971 1.00 94.75 93 HIS A C 1
ATOM 719 O O . HIS A 1 93 ? -9.600 2.824 13.122 1.00 94.75 93 HIS A O 1
ATOM 725 N N . ARG A 1 94 ? -11.532 2.197 14.087 1.00 94.56 94 ARG A N 1
ATOM 726 C CA . ARG A 1 94 ? -11.747 1.034 13.212 1.00 94.56 94 ARG A CA 1
ATOM 727 C C . ARG A 1 94 ? -11.782 1.451 11.742 1.00 94.56 94 ARG A C 1
ATOM 729 O O . ARG A 1 94 ? -11.113 0.824 10.929 1.00 94.56 94 ARG A O 1
ATOM 736 N N . ALA A 1 95 ? -12.560 2.477 11.406 1.00 95.94 95 ALA A N 1
ATOM 737 C CA . ALA A 1 95 ? -12.733 2.908 10.024 1.00 95.94 95 ALA A CA 1
ATOM 738 C C . ALA A 1 95 ? -11.414 3.387 9.394 1.00 95.94 95 ALA A C 1
ATOM 740 O O . ALA A 1 95 ? -11.067 2.981 8.287 1.00 95.94 95 ALA A O 1
ATOM 741 N N . TRP A 1 96 ? -10.642 4.198 10.116 1.00 97.12 96 TRP A N 1
ATOM 742 C CA . TRP A 1 96 ? -9.348 4.693 9.650 1.00 97.12 96 TRP A CA 1
ATOM 743 C C . TRP A 1 96 ? -8.260 3.613 9.626 1.00 97.12 96 TRP A C 1
ATOM 745 O O . TRP A 1 96 ? -7.471 3.587 8.686 1.00 97.12 96 TRP A O 1
ATOM 755 N N . MET A 1 97 ? -8.253 2.667 10.575 1.00 97.06 97 MET A N 1
ATOM 756 C CA . MET A 1 97 ? -7.344 1.514 10.510 1.00 97.06 97 MET A CA 1
ATOM 757 C C . MET A 1 97 ? -7.634 0.631 9.293 1.00 97.06 97 MET A C 1
ATOM 759 O O . MET A 1 97 ? -6.700 0.165 8.650 1.00 97.06 97 MET A O 1
ATOM 763 N N . LEU A 1 98 ? -8.907 0.414 8.946 1.00 96.75 98 LEU A N 1
ATOM 764 C CA . LEU A 1 98 ? -9.272 -0.354 7.751 1.00 96.75 98 LEU A CA 1
ATOM 765 C C . LEU A 1 98 ? -8.790 0.332 6.468 1.00 96.75 98 LEU A C 1
ATOM 767 O O . LEU A 1 98 ? -8.197 -0.335 5.627 1.00 96.75 98 LEU A O 1
ATOM 771 N N . ARG A 1 99 ? -8.959 1.657 6.353 1.00 98.00 99 ARG A N 1
ATOM 772 C CA . ARG A 1 99 ? -8.409 2.442 5.231 1.00 98.00 99 ARG A CA 1
ATOM 773 C C . ARG A 1 99 ? -6.890 2.345 5.155 1.00 98.00 99 ARG A C 1
ATOM 775 O O . ARG A 1 99 ? -6.354 2.050 4.096 1.00 98.00 99 ARG A O 1
ATOM 782 N N . CYS A 1 100 ? -6.207 2.527 6.286 1.00 97.75 100 CYS A N 1
ATOM 783 C CA . CYS A 1 100 ? -4.752 2.418 6.378 1.00 97.75 100 CYS A CA 1
ATOM 784 C C . CYS A 1 100 ? -4.247 1.084 5.814 1.00 97.75 100 CYS A C 1
ATOM 786 O O . CYS A 1 100 ? -3.338 1.064 4.988 1.00 97.75 100 CYS A O 1
ATOM 788 N N . TRP A 1 101 ? -4.844 -0.032 6.238 1.00 96.56 101 TRP A N 1
ATOM 789 C CA . TRP A 1 101 ? -4.403 -1.348 5.785 1.00 96.56 101 TRP A CA 1
ATOM 790 C C . TRP A 1 101 ? -4.837 -1.669 4.360 1.00 96.56 101 TRP A C 1
ATOM 792 O O . TRP A 1 101 ? -4.058 -2.290 3.648 1.00 96.56 101 TRP A O 1
ATOM 802 N N . ALA A 1 102 ? -6.001 -1.197 3.906 1.00 97.56 102 ALA A N 1
ATOM 803 C CA . ALA A 1 102 ? -6.388 -1.296 2.498 1.00 97.56 102 ALA A CA 1
ATOM 804 C C . ALA A 1 102 ? -5.353 -0.605 1.590 1.00 97.56 102 ALA A C 1
ATOM 806 O O . ALA A 1 102 ? -4.860 -1.204 0.638 1.00 97.56 102 ALA A O 1
ATOM 807 N N . TYR A 1 103 ? -4.925 0.613 1.938 1.00 97.94 103 TYR A N 1
ATOM 808 C CA . TYR A 1 103 ? -3.888 1.325 1.183 1.00 97.94 103 TYR A CA 1
ATOM 809 C C . TYR A 1 103 ? -2.516 0.645 1.274 1.00 97.94 103 TYR A C 1
ATOM 811 O O . TYR A 1 103 ? -1.800 0.583 0.278 1.00 97.94 103 TYR A O 1
ATOM 819 N N . ALA A 1 104 ? -2.153 0.069 2.424 1.00 95.69 104 ALA A N 1
ATOM 820 C CA . ALA A 1 104 ? -0.906 -0.686 2.562 1.00 95.69 104 ALA A CA 1
ATOM 821 C C . ALA A 1 104 ? -0.906 -1.991 1.736 1.00 95.69 104 ALA A C 1
ATOM 823 O O . ALA A 1 104 ? 0.105 -2.339 1.121 1.00 95.69 104 ALA A O 1
ATOM 824 N N . PHE A 1 105 ? -2.046 -2.691 1.660 1.00 95.50 105 PHE A N 1
ATOM 825 C CA . PHE A 1 105 ? -2.213 -3.901 0.844 1.00 95.50 105 PHE A CA 1
ATOM 826 C C . PHE A 1 105 ? -2.142 -3.644 -0.663 1.00 95.50 105 PHE A C 1
ATOM 828 O O . PHE A 1 105 ? -1.983 -4.598 -1.432 1.00 95.50 105 PHE A O 1
ATOM 835 N N . ASN A 1 106 ? -2.147 -2.377 -1.084 1.00 96.75 106 ASN A N 1
ATOM 836 C CA . ASN A 1 106 ? -1.897 -1.990 -2.464 1.00 96.75 106 ASN A CA 1
ATOM 837 C C . ASN A 1 106 ? -0.645 -2.656 -3.046 1.00 96.75 106 ASN A C 1
ATOM 839 O O . ASN A 1 106 ? -0.659 -3.058 -4.200 1.00 96.75 106 ASN A O 1
ATOM 843 N N . ILE A 1 107 ? 0.417 -2.834 -2.251 1.00 93.06 107 ILE A N 1
ATOM 844 C CA . ILE A 1 107 ? 1.675 -3.441 -2.716 1.00 93.06 107 ILE A CA 1
ATOM 845 C C . ILE A 1 107 ? 1.466 -4.882 -3.207 1.00 93.06 107 ILE A C 1
ATOM 847 O O . ILE A 1 107 ? 2.091 -5.284 -4.187 1.00 93.06 107 ILE A O 1
ATOM 851 N N . ILE A 1 108 ? 0.582 -5.653 -2.566 1.00 95.12 108 ILE A N 1
ATOM 852 C CA . ILE A 1 108 ? 0.301 -7.039 -2.962 1.00 95.12 108 ILE A CA 1
ATOM 853 C C . ILE A 1 108 ? -0.531 -7.053 -4.246 1.00 95.12 108 ILE A C 1
ATOM 855 O O . ILE A 1 108 ? -0.146 -7.685 -5.228 1.00 95.12 108 ILE A O 1
ATOM 859 N N . SER A 1 109 ? -1.643 -6.314 -4.270 1.00 97.38 109 SER A N 1
ATOM 860 C CA . SER A 1 109 ? -2.533 -6.258 -5.437 1.00 97.38 109 SER A CA 1
ATOM 861 C C . SER A 1 109 ? -1.844 -5.665 -6.663 1.00 97.38 109 SER A C 1
ATOM 863 O O . SER A 1 109 ? -2.009 -6.187 -7.761 1.00 97.38 109 SER A O 1
ATOM 865 N N . LEU A 1 110 ? -1.011 -4.638 -6.474 1.00 96.94 110 LEU A N 1
ATOM 866 C CA . LEU A 1 110 ? -0.177 -4.061 -7.523 1.00 96.94 110 LEU A CA 1
ATOM 867 C C . LEU A 1 110 ? 0.659 -5.141 -8.197 1.00 96.94 110 LEU A C 1
ATOM 869 O O . LEU A 1 110 ? 0.708 -5.160 -9.419 1.00 96.94 110 LEU A O 1
ATOM 873 N N . ARG A 1 111 ? 1.303 -6.043 -7.442 1.00 95.31 111 ARG A N 1
ATOM 874 C CA . ARG A 1 111 ? 2.143 -7.100 -8.031 1.00 95.31 111 ARG A CA 1
ATOM 875 C C . ARG A 1 111 ? 1.331 -8.059 -8.886 1.00 95.31 111 ARG A C 1
ATOM 877 O O . ARG A 1 111 ? 1.778 -8.399 -9.974 1.00 95.31 111 ARG A O 1
ATOM 884 N N . LEU A 1 112 ? 0.139 -8.441 -8.436 1.00 97.38 112 LEU A N 1
ATOM 885 C CA . LEU A 1 112 ? -0.749 -9.307 -9.213 1.00 97.38 112 LEU A CA 1
ATOM 886 C C . LEU A 1 112 ? -1.194 -8.630 -10.516 1.00 97.38 112 LEU A C 1
ATOM 888 O O . LEU A 1 112 ? -1.073 -9.222 -11.584 1.00 97.38 112 LEU A O 1
ATOM 892 N N . ILE A 1 113 ? -1.632 -7.370 -10.444 1.00 97.75 113 ILE A N 1
ATOM 893 C CA . ILE A 1 113 ? -2.021 -6.590 -11.630 1.00 97.75 113 ILE A CA 1
ATOM 894 C C . ILE A 1 113 ? -0.823 -6.398 -12.565 1.00 97.75 113 ILE A C 1
ATOM 896 O O . ILE A 1 113 ? -0.956 -6.539 -13.778 1.00 97.75 113 ILE A O 1
ATOM 900 N N . GLN A 1 114 ? 0.355 -6.130 -12.003 1.00 96.69 114 GLN A N 1
ATOM 901 C CA . GLN A 1 114 ? 1.582 -5.925 -12.758 1.00 96.69 114 GLN A CA 1
ATOM 902 C C . GLN A 1 114 ? 1.991 -7.181 -13.529 1.00 96.69 114 GLN A C 1
ATOM 904 O O . GLN A 1 114 ? 2.367 -7.058 -14.688 1.00 96.69 114 GLN A O 1
ATOM 909 N N . LEU A 1 115 ? 1.880 -8.376 -12.939 1.00 96.25 115 LEU A N 1
ATOM 910 C CA . LEU A 1 115 ? 2.152 -9.635 -13.644 1.00 96.25 115 LEU A CA 1
ATOM 911 C C . LEU A 1 115 ? 1.243 -9.797 -14.870 1.00 96.25 115 LEU A C 1
ATOM 913 O O . LEU A 1 115 ? 1.735 -10.074 -15.960 1.00 96.25 115 LEU A O 1
ATOM 917 N N . CYS A 1 116 ? -0.057 -9.527 -14.728 1.00 96.62 116 CYS A N 1
ATOM 918 C CA . CYS A 1 116 ? -0.982 -9.544 -15.863 1.00 96.62 116 CYS A CA 1
ATOM 919 C C . CYS A 1 116 ? -0.637 -8.472 -16.910 1.00 96.62 116 CYS A C 1
ATOM 921 O O . CYS A 1 116 ? -0.696 -8.727 -18.110 1.00 96.62 116 CYS A O 1
ATOM 923 N N . ALA A 1 117 ? -0.260 -7.268 -16.474 1.00 96.56 117 ALA A N 1
ATOM 924 C CA . ALA A 1 117 ? 0.103 -6.181 -17.375 1.00 96.56 117 ALA A CA 1
ATOM 925 C C . ALA A 1 117 ? 1.366 -6.498 -18.187 1.00 96.56 117 ALA A C 1
ATOM 927 O O . ALA A 1 117 ? 1.401 -6.200 -19.379 1.00 96.56 117 ALA A O 1
ATOM 928 N N . LEU A 1 118 ? 2.374 -7.120 -17.564 1.00 96.06 118 LEU A N 1
ATOM 929 C CA . LEU A 1 118 ? 3.616 -7.537 -18.221 1.00 96.06 118 LEU A CA 1
ATOM 930 C C . LEU A 1 118 ? 3.344 -8.488 -19.394 1.00 96.06 118 LEU A C 1
ATOM 932 O O . LEU A 1 118 ? 3.903 -8.289 -20.472 1.00 96.06 118 LEU A O 1
ATOM 936 N N . GLU A 1 119 ? 2.443 -9.457 -19.224 1.00 95.12 119 GLU A N 1
ATOM 937 C CA . GLU A 1 119 ? 2.010 -10.359 -20.303 1.00 95.12 119 GLU A CA 1
ATOM 938 C C . GLU A 1 119 ? 1.398 -9.604 -21.483 1.00 95.12 119 GLU A C 1
ATOM 940 O O . GLU A 1 119 ? 1.753 -9.828 -22.642 1.00 95.12 119 GLU A O 1
ATOM 945 N N . ILE A 1 120 ? 0.479 -8.681 -21.191 1.00 95.38 120 ILE A N 1
ATOM 946 C CA . ILE A 1 120 ? -0.265 -7.941 -22.212 1.00 95.38 120 ILE A CA 1
ATOM 947 C C . ILE A 1 120 ? 0.688 -7.072 -23.038 1.00 95.38 120 ILE A C 1
ATOM 949 O O . ILE A 1 120 ? 0.678 -7.144 -24.269 1.00 95.38 120 ILE A O 1
ATOM 953 N N . ILE A 1 121 ? 1.550 -6.288 -22.382 1.00 95.31 121 ILE A N 1
ATOM 954 C CA . ILE A 1 121 ? 2.449 -5.371 -23.097 1.00 95.31 121 ILE A CA 1
ATOM 955 C C . ILE A 1 121 ? 3.503 -6.114 -23.925 1.00 95.31 121 ILE A C 1
ATOM 957 O O . ILE A 1 121 ? 3.851 -5.654 -25.013 1.00 95.31 121 ILE A O 1
ATOM 961 N N . SER A 1 122 ? 3.956 -7.283 -23.456 1.00 94.38 122 SER A N 1
ATOM 962 C CA . SER A 1 122 ? 4.976 -8.087 -24.144 1.00 94.38 122 SER A CA 1
ATOM 963 C C . SER A 1 122 ? 4.427 -8.734 -25.416 1.00 94.38 122 SER A C 1
ATOM 965 O O . SER A 1 122 ? 5.156 -8.916 -26.387 1.00 94.38 122 SER A O 1
ATOM 967 N N . ARG A 1 123 ? 3.117 -9.016 -25.463 1.00 93.69 123 ARG A N 1
ATOM 968 C CA . ARG A 1 123 ? 2.437 -9.467 -26.690 1.00 93.69 123 ARG A CA 1
ATOM 969 C C . ARG A 1 123 ? 2.239 -8.337 -27.696 1.00 93.69 123 ARG A C 1
ATOM 971 O O . ARG A 1 123 ? 2.342 -8.572 -28.894 1.00 93.69 123 ARG A O 1
ATOM 978 N N . MET A 1 124 ? 1.963 -7.121 -27.221 1.00 92.94 124 MET A N 1
ATOM 979 C CA . MET A 1 124 ? 1.747 -5.956 -28.089 1.00 92.94 124 MET A CA 1
ATOM 980 C C . MET A 1 124 ? 3.045 -5.420 -28.707 1.00 92.94 124 MET A C 1
ATOM 982 O O . MET A 1 124 ? 3.012 -4.898 -29.818 1.00 92.94 124 MET A O 1
ATOM 986 N N . LYS A 1 125 ? 4.177 -5.518 -27.991 1.00 88.81 125 LYS A N 1
ATOM 987 C CA . LYS A 1 125 ? 5.506 -5.026 -28.417 1.00 88.81 125 LYS A CA 1
ATOM 988 C C . LYS A 1 125 ? 5.517 -3.559 -28.887 1.00 88.81 125 LYS A C 1
ATOM 990 O O . LYS A 1 125 ? 6.328 -3.174 -29.724 1.00 88.81 125 LYS A O 1
ATOM 995 N N . SER A 1 126 ? 4.631 -2.727 -28.336 1.00 90.56 126 SER A N 1
ATOM 996 C CA . SER A 1 126 ? 4.435 -1.327 -28.750 1.00 90.56 126 SER A CA 1
ATOM 997 C C . SER A 1 126 ? 4.908 -0.295 -27.723 1.00 90.56 126 SER A C 1
ATOM 999 O O . SER A 1 126 ? 4.968 0.893 -28.030 1.00 90.56 126 SER A O 1
ATOM 1001 N N . PHE A 1 127 ? 5.213 -0.716 -26.495 1.00 94.19 127 PHE A N 1
ATOM 1002 C CA . PHE A 1 127 ? 5.552 0.189 -25.397 1.00 94.19 127 PHE A CA 1
ATOM 1003 C C . PHE A 1 127 ? 7.061 0.340 -25.242 1.00 94.19 127 PHE A C 1
ATOM 1005 O O . PHE A 1 127 ? 7.819 -0.616 -25.403 1.00 94.19 127 PHE A O 1
ATOM 1012 N N . GLN A 1 128 ? 7.503 1.545 -24.892 1.00 94.56 128 GLN A N 1
ATOM 1013 C CA . GLN A 1 128 ? 8.913 1.857 -24.679 1.00 94.56 128 GLN A CA 1
ATOM 1014 C C . GLN A 1 128 ? 9.090 2.647 -23.384 1.00 94.56 128 GLN A C 1
ATOM 1016 O O . GLN A 1 128 ? 8.227 3.436 -23.002 1.00 94.56 128 GLN A O 1
ATOM 1021 N N . ALA A 1 129 ? 10.223 2.442 -22.721 1.00 93.50 129 ALA A N 1
ATOM 1022 C CA . ALA A 1 129 ? 10.631 3.195 -21.546 1.00 93.50 129 ALA A CA 1
ATOM 1023 C C . ALA A 1 129 ? 11.878 4.021 -21.862 1.00 93.50 129 ALA A C 1
ATOM 1025 O O . ALA A 1 129 ? 12.844 3.504 -22.423 1.00 93.50 129 ALA A O 1
ATOM 1026 N N . ALA A 1 130 ? 11.896 5.284 -21.442 1.00 91.94 130 ALA A N 1
ATOM 1027 C CA . ALA A 1 130 ? 13.131 6.056 -21.403 1.00 91.94 130 ALA A CA 1
ATOM 1028 C C . ALA A 1 130 ? 13.998 5.572 -20.228 1.00 91.94 130 ALA A C 1
ATOM 1030 O O . ALA A 1 130 ? 13.545 5.552 -19.076 1.00 91.94 130 ALA A O 1
ATOM 1031 N N . MET A 1 131 ? 15.242 5.182 -20.508 1.00 90.94 131 MET A N 1
ATOM 1032 C CA . MET A 1 131 ? 16.201 4.704 -19.507 1.00 90.94 131 MET A CA 1
ATOM 1033 C C . MET A 1 131 ? 17.572 5.345 -19.723 1.00 90.94 131 MET A C 1
ATOM 1035 O O . MET A 1 131 ? 17.984 5.552 -20.862 1.00 90.94 131 MET A O 1
ATOM 1039 N N . SER A 1 132 ? 18.286 5.654 -18.636 1.00 90.00 132 SER A N 1
ATOM 1040 C CA . SER A 1 132 ? 19.651 6.173 -18.730 1.00 90.00 132 SER A CA 1
ATOM 1041 C C . SER A 1 132 ? 20.636 5.069 -19.115 1.00 90.00 132 SER A C 1
ATOM 1043 O O . SER A 1 132 ? 20.546 3.939 -18.625 1.00 90.00 132 SER A O 1
ATOM 1045 N N . CYS A 1 133 ? 21.617 5.410 -19.943 1.00 89.44 133 CYS A N 1
ATOM 1046 C CA . CYS A 1 133 ? 22.675 4.497 -20.367 1.00 89.44 133 CYS A CA 1
ATOM 1047 C C . CYS A 1 133 ? 23.452 3.912 -19.179 1.00 89.44 133 CYS A C 1
ATOM 1049 O O . CYS A 1 133 ? 23.668 2.706 -19.131 1.00 89.44 133 CYS A O 1
ATOM 1051 N N . SER A 1 134 ? 23.763 4.724 -18.166 1.00 86.19 134 SER A N 1
ATOM 1052 C CA . SER A 1 134 ? 24.394 4.282 -16.915 1.00 86.19 134 SER A CA 1
ATOM 1053 C C . SER A 1 134 ? 23.613 3.187 -16.185 1.00 86.19 134 SER A C 1
ATOM 1055 O O . SER A 1 134 ? 24.206 2.275 -15.609 1.00 86.19 134 SER A O 1
ATOM 1057 N N . ARG A 1 135 ? 22.277 3.235 -16.224 1.00 85.50 135 ARG A N 1
ATOM 1058 C CA . ARG A 1 135 ? 21.416 2.233 -15.586 1.00 85.50 135 ARG A CA 1
ATOM 1059 C C . ARG A 1 135 ? 21.352 0.945 -16.395 1.00 85.50 135 ARG A C 1
ATOM 1061 O O . ARG A 1 135 ? 21.359 -0.129 -15.801 1.00 85.50 135 ARG A O 1
ATOM 1068 N N . ILE A 1 136 ? 21.287 1.056 -17.721 1.00 87.88 136 ILE A N 1
ATOM 1069 C CA . ILE A 1 136 ? 21.356 -0.099 -18.623 1.00 87.88 136 ILE A CA 1
ATOM 1070 C C . ILE A 1 136 ? 22.697 -0.808 -18.424 1.00 87.88 136 ILE A C 1
ATOM 1072 O O . ILE A 1 136 ? 22.723 -2.012 -18.196 1.00 87.88 136 ILE A O 1
ATOM 1076 N N . ASP A 1 137 ? 23.797 -0.055 -18.414 1.00 85.69 137 ASP A N 1
ATOM 1077 C CA . ASP A 1 137 ? 25.137 -0.612 -18.249 1.00 85.69 137 ASP A CA 1
ATOM 1078 C C . ASP A 1 137 ? 25.320 -1.244 -16.867 1.00 85.69 137 ASP A C 1
ATOM 1080 O O . ASP A 1 137 ? 25.795 -2.367 -16.762 1.00 85.69 137 ASP A O 1
ATOM 1084 N N . SER A 1 138 ? 24.819 -0.600 -15.806 1.00 82.50 138 SER A N 1
ATOM 1085 C CA . SER A 1 138 ? 24.808 -1.187 -14.458 1.00 82.50 138 SER A CA 1
ATOM 1086 C C . SER A 1 138 ? 24.036 -2.509 -14.405 1.00 82.50 138 SER A C 1
ATOM 1088 O O . SER A 1 138 ? 24.485 -3.449 -13.755 1.00 82.50 138 SER A O 1
ATOM 1090 N N . ALA A 1 139 ? 22.894 -2.612 -15.093 1.00 79.31 139 ALA A N 1
ATOM 1091 C CA . ALA A 1 139 ? 22.110 -3.846 -15.139 1.00 79.31 139 ALA A CA 1
ATOM 1092 C C . ALA A 1 139 ? 22.822 -4.969 -15.916 1.00 79.31 139 ALA A C 1
ATOM 1094 O O . ALA A 1 139 ? 22.735 -6.129 -15.520 1.00 79.31 139 ALA A O 1
ATOM 1095 N N . LEU A 1 140 ? 23.537 -4.632 -16.995 1.00 79.94 140 LEU A N 1
ATOM 1096 C CA . LEU A 1 140 ? 24.266 -5.595 -17.825 1.00 79.94 140 LEU A CA 1
ATOM 1097 C C . LEU A 1 140 ? 25.705 -5.860 -17.356 1.00 79.94 140 LEU A C 1
ATOM 1099 O O . LEU A 1 140 ? 26.310 -6.829 -17.808 1.00 79.94 140 LEU A O 1
ATOM 1103 N N . SER A 1 141 ? 26.229 -5.069 -16.418 1.00 76.31 141 SER A N 1
ATOM 1104 C CA . SER A 1 141 ? 27.576 -5.227 -15.849 1.00 76.31 141 SER A CA 1
ATOM 1105 C C . SER A 1 141 ? 27.813 -6.597 -15.206 1.00 76.31 141 SER A C 1
ATOM 1107 O O . SER A 1 141 ? 28.950 -7.052 -15.146 1.00 76.31 141 SER A O 1
ATOM 1109 N N . LEU A 1 142 ? 26.738 -7.277 -14.786 1.00 70.19 142 LEU A N 1
ATOM 1110 C CA . LEU A 1 142 ? 26.771 -8.654 -14.283 1.00 70.19 142 LEU A CA 1
ATOM 1111 C C . LEU A 1 142 ? 27.137 -9.681 -15.368 1.00 70.19 142 LEU A C 1
ATOM 1113 O O . LEU A 1 142 ? 27.542 -10.790 -15.036 1.00 70.19 142 LEU A O 1
ATOM 1117 N N . VAL A 1 143 ? 26.972 -9.323 -16.644 1.00 73.69 143 VAL A N 1
ATOM 1118 C CA . VAL A 1 143 ? 27.344 -10.136 -17.807 1.00 73.69 143 VAL A CA 1
ATOM 1119 C C . VAL A 1 143 ? 28.680 -9.651 -18.365 1.00 73.69 143 VAL A C 1
ATOM 1121 O O . VAL A 1 143 ? 29.632 -10.424 -18.426 1.00 73.69 143 VAL A O 1
ATOM 1124 N N . GLN A 1 144 ? 28.767 -8.372 -18.747 1.00 73.38 144 GLN A N 1
ATOM 1125 C CA . GLN A 1 144 ? 30.000 -7.741 -19.223 1.00 73.38 144 GLN A CA 1
ATOM 1126 C C . GLN A 1 144 ? 29.888 -6.203 -19.130 1.00 73.38 144 GLN A C 1
ATOM 1128 O O . GLN A 1 144 ? 28.826 -5.652 -19.436 1.00 73.38 144 GLN A O 1
ATOM 1133 N N . PRO A 1 145 ? 30.945 -5.477 -18.718 1.00 74.25 145 PRO A N 1
ATOM 1134 C CA . PRO A 1 145 ? 30.925 -4.013 -18.686 1.00 74.25 145 PRO A CA 1
ATOM 1135 C C . PRO A 1 145 ? 30.883 -3.405 -20.099 1.00 74.25 145 PRO A C 1
ATOM 1137 O O . PRO A 1 145 ? 31.506 -3.928 -21.022 1.00 74.25 145 PRO A O 1
ATOM 1140 N N . GLY A 1 146 ? 30.183 -2.278 -20.268 1.00 74.00 146 GLY A N 1
ATOM 1141 C CA . GLY A 1 146 ? 30.129 -1.524 -21.529 1.00 74.00 146 GLY A CA 1
ATOM 1142 C C . GLY A 1 146 ? 29.097 -2.022 -22.549 1.00 74.00 146 GLY A C 1
ATOM 1143 O O . GLY A 1 146 ? 29.026 -1.501 -23.665 1.00 74.00 146 GLY A O 1
ATOM 1144 N N . MET A 1 147 ? 28.267 -3.002 -22.187 1.00 78.50 147 MET A N 1
ATOM 1145 C CA . MET A 1 147 ? 27.284 -3.618 -23.088 1.00 78.50 147 MET A CA 1
ATOM 1146 C C . MET A 1 147 ? 26.151 -2.674 -23.499 1.00 78.50 147 MET A C 1
ATOM 1148 O O . MET A 1 147 ? 25.537 -2.868 -24.549 1.00 78.50 147 MET A O 1
ATOM 1152 N N . ALA A 1 148 ? 25.882 -1.613 -22.731 1.00 82.94 148 ALA A N 1
ATOM 1153 C CA . ALA A 1 148 ? 24.866 -0.628 -23.109 1.00 82.94 148 ALA A CA 1
ATOM 1154 C C . ALA A 1 148 ? 25.172 0.035 -24.465 1.00 82.94 148 ALA A C 1
ATOM 1156 O O . ALA A 1 148 ? 24.269 0.248 -25.273 1.00 82.94 148 ALA A O 1
ATOM 1157 N N . ALA A 1 149 ? 26.451 0.307 -24.743 1.00 84.25 149 ALA A N 1
ATOM 1158 C CA . ALA A 1 149 ? 26.914 0.929 -25.981 1.00 84.25 149 ALA A CA 1
ATOM 1159 C C . ALA A 1 149 ? 26.814 0.012 -27.213 1.00 84.25 149 ALA A C 1
ATOM 1161 O O . ALA A 1 149 ? 26.804 0.510 -28.343 1.00 84.25 149 ALA A O 1
ATOM 1162 N N . LEU A 1 150 ? 26.740 -1.308 -27.008 1.00 83.75 150 LEU A N 1
ATOM 1163 C CA . LEU A 1 150 ? 26.550 -2.288 -28.077 1.00 83.75 150 LEU A CA 1
ATOM 1164 C C . LEU A 1 150 ? 25.111 -2.249 -28.603 1.00 83.75 150 LEU A C 1
ATOM 1166 O O . LEU A 1 150 ? 24.892 -2.209 -29.811 1.00 83.75 150 LEU A O 1
ATOM 1170 N N . PHE A 1 151 ? 24.135 -2.214 -27.694 1.00 85.19 151 PHE A N 1
ATOM 1171 C CA . PHE A 1 151 ? 22.712 -2.242 -28.043 1.00 85.19 151 PHE A CA 1
ATOM 1172 C C . PHE A 1 151 ? 22.138 -0.867 -28.373 1.00 85.19 151 PHE A C 1
ATOM 1174 O O . PHE A 1 151 ? 21.187 -0.765 -29.148 1.00 85.19 151 PHE A O 1
ATOM 1181 N N . TYR A 1 152 ? 22.711 0.186 -27.794 1.00 89.62 152 TYR A N 1
ATOM 1182 C CA . TYR A 1 152 ? 22.212 1.546 -27.918 1.00 89.62 152 TYR A CA 1
ATOM 1183 C C . TYR A 1 152 ? 23.352 2.479 -28.339 1.00 89.62 152 TYR A C 1
ATOM 1185 O O . TYR A 1 152 ? 24.146 2.905 -27.497 1.00 89.62 152 TYR A O 1
ATOM 1193 N N . PRO A 1 153 ? 23.432 2.860 -29.630 1.00 87.38 153 PRO A N 1
ATOM 1194 C CA . PRO A 1 153 ? 24.487 3.742 -30.131 1.00 87.38 153 PRO A CA 1
ATOM 1195 C C . PRO A 1 153 ? 24.578 5.077 -29.380 1.00 87.38 153 PRO A C 1
ATOM 1197 O O . PRO A 1 153 ? 25.674 5.597 -29.188 1.00 87.38 153 PRO A O 1
ATOM 1200 N N . GLY A 1 154 ? 23.445 5.595 -28.888 1.00 85.56 154 GLY A N 1
ATOM 1201 C CA . GLY A 1 154 ? 23.388 6.815 -28.074 1.00 85.56 154 GLY A CA 1
ATOM 1202 C C . GLY A 1 154 ? 24.153 6.729 -26.747 1.00 85.56 154 GLY A C 1
ATOM 1203 O O . GLY A 1 154 ? 24.526 7.760 -26.197 1.00 85.56 154 GLY A O 1
ATOM 1204 N N . CYS A 1 155 ? 24.452 5.523 -26.258 1.00 89.00 155 CYS A N 1
ATOM 1205 C CA . CYS A 1 155 ? 25.245 5.324 -25.047 1.00 89.00 155 CYS A CA 1
ATOM 1206 C C . CYS A 1 155 ? 26.759 5.428 -25.280 1.00 89.00 155 CYS A C 1
ATOM 1208 O O . CYS A 1 155 ? 27.501 5.555 -24.310 1.00 89.00 155 CYS A O 1
ATOM 1210 N N . LYS A 1 156 ? 27.234 5.413 -26.538 1.00 86.38 156 LYS A N 1
ATOM 1211 C CA . LYS A 1 156 ? 28.663 5.586 -26.864 1.00 86.38 156 LYS A CA 1
ATOM 1212 C C . LYS A 1 156 ? 29.155 7.007 -26.606 1.00 86.38 156 LYS A C 1
ATOM 1214 O O . LYS A 1 156 ? 30.297 7.198 -26.209 1.00 86.38 156 LYS A O 1
ATOM 1219 N N . THR A 1 157 ? 28.311 8.000 -26.878 1.00 84.06 157 THR A N 1
ATOM 1220 C CA . THR A 1 157 ? 28.692 9.418 -26.853 1.00 84.06 157 THR A CA 1
ATOM 1221 C C . THR A 1 157 ? 28.513 10.053 -25.481 1.00 84.06 157 THR A C 1
ATOM 1223 O O . THR A 1 157 ? 29.282 10.937 -25.116 1.00 84.06 157 THR A O 1
ATOM 1226 N N . ASN A 1 158 ? 27.516 9.616 -24.708 1.00 83.56 158 ASN A N 1
ATOM 1227 C CA . ASN A 1 158 ? 27.267 10.136 -23.371 1.00 83.56 158 ASN A CA 1
ATOM 1228 C C . ASN A 1 158 ? 26.728 9.025 -22.444 1.00 83.56 158 ASN A C 1
ATOM 1230 O O . ASN A 1 158 ? 25.586 8.592 -22.614 1.00 83.56 158 ASN A O 1
ATOM 1234 N N . PRO A 1 159 ? 27.490 8.608 -21.414 1.00 78.62 159 PRO A N 1
ATOM 1235 C CA . PRO A 1 159 ? 27.058 7.600 -20.438 1.00 78.62 159 PRO A CA 1
ATOM 1236 C C . PRO A 1 159 ? 25.795 7.983 -19.648 1.00 78.62 159 PRO A C 1
ATOM 1238 O O . PRO A 1 159 ? 25.125 7.120 -19.083 1.00 78.62 159 PRO A O 1
ATOM 1241 N N . ASN A 1 160 ? 25.450 9.272 -19.615 1.00 83.88 160 ASN A N 1
ATOM 1242 C CA . ASN A 1 160 ? 24.255 9.799 -18.958 1.00 83.88 160 ASN A CA 1
ATOM 1243 C C . ASN A 1 160 ? 23.110 10.106 -19.938 1.00 83.88 160 ASN A C 1
ATOM 1245 O O . ASN A 1 160 ? 22.093 10.661 -19.522 1.00 83.88 160 ASN A O 1
ATOM 1249 N N . ALA A 1 161 ? 23.249 9.764 -21.225 1.00 89.56 161 ALA A N 1
ATOM 1250 C CA . ALA A 1 161 ? 22.157 9.893 -22.183 1.00 89.56 161 ALA A CA 1
ATOM 1251 C C . ALA A 1 161 ? 20.974 8.994 -21.803 1.00 89.56 161 ALA A C 1
ATOM 1253 O O . ALA A 1 161 ? 21.134 7.957 -21.154 1.00 89.56 161 ALA A O 1
ATOM 1254 N N . TYR A 1 162 ? 19.783 9.395 -22.244 1.00 91.44 162 TYR A N 1
ATOM 1255 C CA . TYR A 1 162 ? 18.579 8.577 -22.171 1.00 91.44 162 TYR A CA 1
ATOM 1256 C C . TYR A 1 162 ? 18.299 7.962 -23.534 1.00 91.44 162 TYR A C 1
ATOM 1258 O O . TYR A 1 162 ? 18.386 8.636 -24.560 1.00 91.44 162 TYR A O 1
ATOM 1266 N N . VAL A 1 163 ? 17.938 6.685 -23.531 1.00 93.12 163 VAL A N 1
ATOM 1267 C CA . VAL A 1 163 ? 17.578 5.929 -24.730 1.00 93.12 163 VAL A CA 1
ATOM 1268 C C . VAL A 1 163 ? 16.213 5.282 -24.541 1.00 93.12 163 VAL A C 1
ATOM 1270 O O . VAL A 1 163 ? 15.800 4.984 -23.416 1.00 93.12 163 VAL A O 1
ATOM 1273 N N . ALA A 1 164 ? 15.498 5.093 -25.648 1.00 93.75 164 ALA A N 1
ATOM 1274 C CA . ALA A 1 164 ? 14.226 4.390 -25.654 1.00 93.75 164 ALA A CA 1
ATOM 1275 C C . ALA A 1 164 ? 14.475 2.877 -25.700 1.00 93.75 164 ALA A C 1
ATOM 1277 O O . ALA A 1 164 ? 15.061 2.357 -26.651 1.00 93.75 164 ALA A O 1
ATOM 1278 N N . VAL A 1 165 ? 14.035 2.178 -24.659 1.00 93.81 165 VAL A N 1
ATOM 1279 C CA . VAL A 1 165 ? 14.156 0.726 -24.511 1.00 93.81 165 VAL A CA 1
ATOM 1280 C C . VAL A 1 165 ? 12.782 0.101 -24.707 1.00 93.81 165 VAL A C 1
ATOM 1282 O O . VAL A 1 165 ? 11.816 0.518 -24.067 1.00 93.81 165 VAL A O 1
ATOM 1285 N N . LEU A 1 166 ? 12.685 -0.907 -25.575 1.00 94.38 166 LEU A N 1
ATOM 1286 C CA . LEU A 1 166 ? 11.445 -1.661 -25.760 1.00 94.38 166 LEU A CA 1
ATOM 1287 C C . LEU A 1 166 ? 11.058 -2.373 -24.457 1.00 94.38 166 LEU A C 1
ATOM 1289 O O . LEU A 1 166 ? 11.872 -3.084 -23.869 1.00 94.38 166 LEU A O 1
ATOM 1293 N N . ALA A 1 167 ? 9.814 -2.189 -24.030 1.00 95.00 167 ALA A N 1
ATOM 1294 C CA . ALA A 1 167 ? 9.253 -2.834 -22.855 1.00 95.00 167 ALA A CA 1
ATOM 1295 C C . ALA A 1 167 ? 8.769 -4.245 -23.219 1.00 95.00 167 ALA A C 1
ATOM 1297 O O . ALA A 1 167 ? 7.706 -4.410 -23.814 1.00 95.00 167 ALA A O 1
ATOM 1298 N N . ASP A 1 168 ? 9.567 -5.251 -22.862 1.00 95.31 168 ASP A N 1
ATOM 1299 C CA . ASP A 1 168 ? 9.285 -6.664 -23.120 1.00 95.31 168 ASP A CA 1
ATOM 1300 C C . ASP A 1 168 ? 9.742 -7.509 -21.922 1.00 95.31 168 ASP A C 1
ATOM 1302 O O . ASP A 1 168 ? 10.918 -7.484 -21.551 1.00 95.31 168 ASP A O 1
ATOM 1306 N N . ALA A 1 169 ? 8.803 -8.210 -21.283 1.00 94.06 169 ALA A N 1
ATOM 1307 C CA . ALA A 1 169 ? 9.069 -9.075 -20.134 1.00 94.06 169 ALA A CA 1
ATOM 1308 C C . ALA A 1 169 ? 9.624 -10.448 -20.543 1.00 94.06 169 ALA A C 1
ATOM 1310 O O . ALA A 1 169 ? 10.236 -11.119 -19.713 1.00 94.06 169 ALA A O 1
ATOM 1311 N N . TYR A 1 170 ? 9.459 -10.829 -21.814 1.00 93.44 170 TYR A N 1
ATOM 1312 C CA . TYR A 1 170 ? 9.918 -12.097 -22.380 1.00 93.44 170 TYR A CA 1
ATOM 1313 C C . TYR A 1 170 ? 10.780 -11.854 -23.621 1.00 93.44 170 TYR A C 1
ATOM 1315 O O . TYR A 1 170 ? 10.447 -12.324 -24.710 1.00 93.44 170 TYR A O 1
ATOM 1323 N N . PRO A 1 171 ? 11.878 -11.089 -23.488 1.00 90.50 171 PRO A N 1
ATOM 1324 C CA . PRO A 1 171 ? 12.687 -10.755 -24.638 1.00 90.50 171 PRO A CA 1
ATOM 1325 C C . PRO A 1 171 ? 13.449 -11.985 -25.126 1.00 90.50 171 PRO A C 1
ATOM 1327 O O . PRO A 1 171 ? 14.095 -12.681 -24.339 1.00 90.50 171 PRO A O 1
ATOM 1330 N N . ASP A 1 172 ? 13.441 -12.190 -26.441 1.00 86.88 172 ASP A N 1
ATOM 1331 C CA . ASP A 1 172 ? 14.329 -13.161 -27.070 1.00 86.88 172 ASP A CA 1
ATOM 1332 C C . ASP A 1 172 ? 15.796 -12.790 -26.760 1.00 86.88 172 ASP A C 1
ATOM 1334 O O . ASP A 1 172 ? 16.159 -11.601 -26.817 1.00 86.88 172 ASP A O 1
ATOM 1338 N N . PRO A 1 173 ? 16.651 -13.769 -26.406 1.00 83.19 173 PRO A N 1
ATOM 1339 C CA . PRO A 1 173 ? 18.075 -13.517 -26.233 1.00 83.19 173 PRO A CA 1
ATOM 1340 C C . PRO A 1 173 ? 18.684 -13.028 -27.549 1.00 83.19 173 PRO A C 1
ATOM 1342 O O . PRO A 1 173 ? 18.169 -13.294 -28.639 1.00 83.19 173 PRO A O 1
ATOM 1345 N N . THR A 1 174 ? 19.797 -12.297 -27.463 1.00 83.19 174 THR A N 1
ATOM 1346 C CA . THR A 1 174 ? 20.524 -11.918 -28.683 1.00 83.19 174 THR A CA 1
ATOM 1347 C C . THR A 1 174 ? 21.062 -13.168 -29.387 1.00 83.19 174 THR A C 1
ATOM 1349 O O . THR A 1 174 ? 21.183 -14.218 -28.750 1.00 83.19 174 THR A O 1
ATOM 1352 N N . PRO A 1 175 ? 21.430 -13.086 -30.678 1.00 82.44 175 PRO A N 1
ATOM 1353 C CA . PRO A 1 175 ? 22.091 -14.195 -31.365 1.00 82.44 175 PRO A CA 1
ATOM 1354 C C . PRO A 1 175 ? 23.344 -14.707 -30.636 1.00 82.44 175 PRO A C 1
ATOM 1356 O O . PRO A 1 175 ? 23.669 -15.883 -30.746 1.00 82.44 175 PRO A O 1
ATOM 1359 N N . GLU A 1 176 ? 24.019 -13.856 -29.852 1.00 82.56 176 GLU A N 1
ATOM 1360 C CA . GLU A 1 176 ? 25.160 -14.250 -29.013 1.00 82.56 176 GLU A CA 1
ATOM 1361 C C . GLU A 1 176 ? 24.765 -14.830 -27.635 1.00 82.56 176 GLU A C 1
ATOM 1363 O O . GLU A 1 176 ? 25.631 -15.084 -26.802 1.00 82.56 176 GLU A O 1
ATOM 1368 N N . GLY A 1 177 ? 23.472 -15.028 -27.361 1.00 83.00 177 GLY A N 1
ATOM 1369 C CA . GLY A 1 177 ? 22.966 -15.590 -26.103 1.00 83.00 177 GLY A CA 1
ATOM 1370 C C . GLY A 1 177 ? 22.913 -14.605 -24.930 1.00 83.00 177 GLY A C 1
ATOM 1371 O O . GLY A 1 177 ? 22.783 -15.026 -23.781 1.00 83.00 177 GLY A O 1
ATOM 1372 N N . ILE A 1 178 ? 23.011 -13.296 -25.181 1.00 81.62 178 ILE A N 1
ATOM 1373 C CA . ILE A 1 178 ? 23.092 -12.286 -24.118 1.00 81.62 178 ILE A CA 1
ATOM 1374 C C . ILE A 1 178 ? 21.682 -11.956 -23.600 1.00 81.62 178 ILE A C 1
ATOM 1376 O O . ILE A 1 178 ? 20.799 -11.613 -24.399 1.00 81.62 178 ILE A O 1
ATOM 1380 N N . PRO A 1 179 ? 21.438 -12.017 -22.274 1.00 83.69 179 PRO A N 1
ATOM 1381 C CA . PRO A 1 179 ? 20.123 -11.737 -21.710 1.00 83.69 179 PRO A CA 1
ATOM 1382 C C . PRO A 1 179 ? 19.780 -10.243 -21.784 1.00 83.69 179 PRO A C 1
ATOM 1384 O O . PRO A 1 179 ? 20.578 -9.370 -21.439 1.00 83.69 179 PRO A O 1
ATOM 1387 N N . ARG A 1 180 ? 18.539 -9.939 -22.175 1.00 87.31 180 ARG A N 1
ATOM 1388 C CA . ARG A 1 180 ? 18.014 -8.571 -22.334 1.00 87.31 180 ARG A CA 1
ATOM 1389 C C . ARG A 1 180 ? 17.359 -8.039 -21.056 1.00 87.31 180 ARG A C 1
ATOM 1391 O O . ARG A 1 180 ? 16.175 -7.704 -21.026 1.00 87.31 180 ARG A O 1
ATOM 1398 N N . LEU A 1 181 ? 18.155 -7.957 -19.985 1.00 88.50 181 LEU A N 1
ATOM 1399 C CA . LEU A 1 181 ? 17.743 -7.444 -18.664 1.00 88.50 181 LEU A CA 1
ATOM 1400 C C . LEU A 1 181 ? 17.184 -6.012 -18.732 1.00 88.50 181 LEU A C 1
ATOM 1402 O O . LEU A 1 181 ? 16.309 -5.639 -17.951 1.00 88.50 181 LEU A O 1
ATOM 1406 N N . ASP A 1 182 ? 17.664 -5.224 -19.694 1.00 89.38 182 ASP A N 1
ATOM 1407 C CA . ASP A 1 182 ? 17.195 -3.874 -19.992 1.00 89.38 182 ASP A CA 1
ATOM 1408 C C . ASP A 1 182 ? 15.712 -3.843 -20.389 1.00 89.38 182 ASP A C 1
ATOM 1410 O O . ASP A 1 182 ? 14.960 -3.011 -19.879 1.00 89.38 182 ASP A O 1
ATOM 1414 N N . ARG A 1 183 ? 15.267 -4.784 -21.232 1.00 92.25 183 ARG A N 1
ATOM 1415 C CA . ARG A 1 183 ? 13.873 -4.862 -21.702 1.00 92.25 183 ARG A CA 1
ATOM 1416 C C . ARG A 1 183 ? 12.910 -5.295 -20.602 1.00 92.25 183 ARG A C 1
ATOM 1418 O O . ARG A 1 183 ? 11.845 -4.695 -20.454 1.00 92.25 183 ARG A O 1
ATOM 1425 N N . ILE A 1 184 ? 13.329 -6.252 -19.771 1.00 92.12 184 ILE A N 1
ATOM 1426 C CA . ILE A 1 184 ? 12.562 -6.696 -18.597 1.00 92.12 184 ILE A CA 1
ATOM 1427 C C . ILE A 1 184 ? 12.409 -5.531 -17.611 1.00 92.12 184 ILE A C 1
ATOM 1429 O O . ILE A 1 184 ? 11.319 -5.267 -17.100 1.00 92.12 184 ILE A O 1
ATOM 1433 N N . ALA A 1 185 ? 13.488 -4.779 -17.374 1.00 91.50 185 ALA A N 1
ATOM 1434 C CA . ALA A 1 185 ? 13.455 -3.600 -16.517 1.00 91.50 185 ALA A CA 1
ATOM 1435 C C . ALA A 1 185 ? 12.567 -2.479 -17.089 1.00 91.50 185 ALA A C 1
ATOM 1437 O O . ALA A 1 185 ? 11.860 -1.821 -16.320 1.00 91.50 185 ALA A O 1
ATOM 1438 N N . ALA A 1 186 ? 12.568 -2.275 -18.411 1.00 93.75 186 ALA A N 1
ATOM 1439 C CA . ALA A 1 186 ? 11.672 -1.344 -19.096 1.00 93.75 186 ALA A CA 1
ATOM 1440 C C . ALA A 1 186 ? 10.197 -1.758 -18.949 1.00 93.75 186 ALA A C 1
ATOM 1442 O O . ALA A 1 186 ? 9.362 -0.928 -18.585 1.00 93.75 186 ALA A O 1
ATOM 1443 N N . ALA A 1 187 ? 9.883 -3.043 -19.136 1.00 95.00 187 ALA A N 1
ATOM 1444 C CA . ALA A 1 187 ? 8.544 -3.594 -18.928 1.00 95.00 187 ALA A CA 1
ATOM 1445 C C . ALA A 1 187 ? 8.058 -3.397 -17.488 1.00 95.00 187 ALA A C 1
ATOM 1447 O O . ALA A 1 187 ? 6.944 -2.918 -17.253 1.00 95.00 187 ALA A O 1
ATOM 1448 N N . ALA A 1 188 ? 8.918 -3.689 -16.511 1.00 93.69 188 ALA A N 1
ATOM 1449 C CA . ALA A 1 188 ? 8.614 -3.481 -15.103 1.00 93.69 188 ALA A CA 1
ATOM 1450 C C . ALA A 1 188 ? 8.399 -1.994 -14.767 1.00 93.69 188 ALA A C 1
ATOM 1452 O O . ALA A 1 188 ? 7.519 -1.678 -13.972 1.00 93.69 188 ALA A O 1
ATOM 1453 N N . GLN A 1 189 ? 9.161 -1.081 -15.378 1.00 94.06 189 GLN A N 1
ATOM 1454 C CA . GLN A 1 189 ? 9.014 0.366 -15.193 1.00 94.06 189 GLN A CA 1
ATOM 1455 C C . GLN A 1 189 ? 7.671 0.885 -15.727 1.00 94.06 189 GLN A C 1
ATOM 1457 O O . GLN A 1 189 ? 6.953 1.553 -14.986 1.00 94.06 189 GLN A O 1
ATOM 1462 N N . VAL A 1 190 ? 7.313 0.561 -16.975 1.00 94.31 190 VAL A N 1
ATOM 1463 C CA . VAL A 1 190 ? 6.080 1.063 -17.623 1.00 94.31 190 VAL A CA 1
ATOM 1464 C C . VAL A 1 190 ? 4.822 0.553 -16.917 1.00 94.31 190 VAL A C 1
ATOM 1466 O O . VAL A 1 190 ? 3.828 1.263 -16.797 1.00 94.31 190 VAL A O 1
ATOM 1469 N N . THR A 1 191 ? 4.854 -0.677 -16.407 1.00 95.56 191 THR A N 1
ATOM 1470 C CA . THR A 1 191 ? 3.682 -1.299 -15.772 1.00 95.56 191 THR A CA 1
ATOM 1471 C C . THR A 1 191 ? 3.503 -0.927 -14.302 1.00 95.56 191 THR A C 1
ATOM 1473 O O . THR A 1 191 ? 2.390 -1.043 -13.783 1.00 95.56 191 THR A O 1
ATOM 1476 N N . PHE A 1 192 ? 4.556 -0.485 -13.607 1.00 94.62 192 PHE A N 1
ATOM 1477 C CA . PHE A 1 192 ? 4.534 -0.333 -12.151 1.00 94.62 192 PHE A CA 1
ATOM 1478 C C . PHE A 1 192 ? 3.534 0.717 -11.662 1.00 94.62 192 PHE A C 1
ATOM 1480 O O . PHE A 1 192 ? 2.663 0.405 -10.846 1.00 94.62 192 PHE A O 1
ATOM 1487 N N . ALA A 1 193 ? 3.649 1.954 -12.156 1.00 94.62 193 ALA A N 1
ATOM 1488 C CA . ALA A 1 193 ? 2.830 3.061 -11.670 1.00 94.62 193 ALA A CA 1
ATOM 1489 C C . ALA A 1 193 ? 1.346 2.848 -12.003 1.00 94.62 193 ALA A C 1
ATOM 1491 O O . ALA A 1 193 ? 0.486 2.966 -11.131 1.00 94.62 193 ALA A O 1
ATOM 1492 N N . MET A 1 194 ? 1.062 2.435 -13.240 1.00 94.88 194 MET A N 1
ATOM 1493 C CA . MET A 1 194 ? -0.284 2.121 -13.724 1.00 94.88 194 MET A CA 1
ATOM 1494 C C . MET A 1 194 ? -0.953 1.018 -12.888 1.00 94.88 194 MET A C 1
ATOM 1496 O O . MET A 1 194 ? -2.070 1.205 -12.402 1.00 94.88 194 MET A O 1
ATOM 1500 N N . SER A 1 195 ? -0.239 -0.080 -12.616 1.00 97.25 195 SER A N 1
ATOM 1501 C CA . SER A 1 195 ? -0.758 -1.169 -11.774 1.00 97.25 195 SER A CA 1
ATOM 1502 C C . SER A 1 195 ? -1.040 -0.698 -10.349 1.00 97.25 195 SER A C 1
ATOM 1504 O O . SER A 1 195 ? -2.028 -1.101 -9.737 1.00 97.25 195 SER A O 1
ATOM 1506 N N . GLY A 1 196 ? -0.186 0.177 -9.814 1.00 96.81 196 GLY A N 1
ATOM 1507 C CA . GLY A 1 196 ? -0.351 0.708 -8.469 1.00 96.81 196 GLY A CA 1
ATOM 1508 C C . GLY A 1 196 ? -1.501 1.690 -8.317 1.00 96.81 196 GLY A C 1
ATOM 1509 O O . GLY A 1 196 ? -2.154 1.668 -7.279 1.00 96.81 196 GLY A O 1
ATOM 1510 N N . VAL A 1 197 ? -1.779 2.512 -9.331 1.00 97.19 197 VAL A N 1
ATOM 1511 C CA . VAL A 1 197 ? -2.961 3.386 -9.339 1.00 97.19 197 VAL A CA 1
ATOM 1512 C C . VAL A 1 197 ? -4.235 2.549 -9.436 1.00 97.19 197 VAL A C 1
ATOM 1514 O O . VAL A 1 197 ? -5.165 2.772 -8.664 1.00 97.19 197 VAL A O 1
ATOM 1517 N N . MET A 1 198 ? -4.263 1.543 -10.316 1.00 97.62 198 MET A N 1
ATOM 1518 C CA . MET A 1 198 ? -5.411 0.641 -10.451 1.00 97.62 198 MET A CA 1
ATOM 1519 C C . MET A 1 198 ? -5.713 -0.092 -9.138 1.00 97.62 198 MET A C 1
ATOM 1521 O O . MET A 1 198 ? -6.853 -0.106 -8.670 1.00 97.62 198 MET A O 1
ATOM 1525 N N . ALA A 1 199 ? -4.682 -0.658 -8.506 1.00 98.25 199 ALA A N 1
ATOM 1526 C CA . ALA A 1 199 ? -4.821 -1.312 -7.212 1.00 98.25 199 ALA A CA 1
ATOM 1527 C C . ALA A 1 199 ? -5.279 -0.327 -6.119 1.00 98.25 199 ALA A C 1
ATOM 1529 O O . ALA A 1 199 ? -6.131 -0.680 -5.304 1.00 98.25 199 ALA A O 1
ATOM 1530 N N . LEU A 1 200 ? -4.790 0.918 -6.125 1.00 97.62 200 LEU A N 1
ATOM 1531 C CA . LEU A 1 200 ? -5.170 1.909 -5.121 1.00 97.62 200 LEU A CA 1
ATOM 1532 C C . LEU A 1 200 ? -6.651 2.273 -5.238 1.00 97.62 200 LEU A C 1
ATOM 1534 O O . LEU A 1 200 ? -7.342 2.327 -4.223 1.00 97.62 200 LEU A O 1
ATOM 1538 N N . LEU A 1 201 ? -7.145 2.479 -6.462 1.00 97.75 201 LEU A N 1
ATOM 1539 C CA . LEU A 1 201 ? -8.562 2.744 -6.722 1.00 97.75 201 LEU A CA 1
ATOM 1540 C C . LEU A 1 201 ? -9.440 1.574 -6.273 1.00 97.75 201 LEU A C 1
ATOM 1542 O O . LEU A 1 201 ? -10.448 1.791 -5.602 1.00 97.75 201 LEU A O 1
ATOM 1546 N N . LEU A 1 202 ? -9.025 0.340 -6.575 1.00 97.81 202 LEU A N 1
ATOM 1547 C CA . LEU A 1 202 ? -9.715 -0.865 -6.120 1.00 97.81 202 LEU A CA 1
ATOM 1548 C C . LEU A 1 202 ? -9.815 -0.900 -4.588 1.00 97.81 202 LEU A C 1
ATOM 1550 O O . LEU A 1 202 ? -10.907 -1.065 -4.048 1.00 97.81 202 LEU A O 1
ATOM 1554 N N . HIS A 1 203 ? -8.701 -0.703 -3.880 1.00 97.88 203 HIS A N 1
ATOM 1555 C CA . HIS A 1 203 ? -8.676 -0.716 -2.413 1.00 97.88 203 HIS A CA 1
ATOM 1556 C C . HIS A 1 203 ? -9.484 0.428 -1.801 1.00 97.88 203 HIS A C 1
ATOM 1558 O O . HIS A 1 203 ? -10.222 0.198 -0.842 1.00 97.88 203 HIS A O 1
ATOM 1564 N N . ALA A 1 204 ? -9.393 1.635 -2.364 1.00 97.12 204 ALA A N 1
ATOM 1565 C CA . ALA A 1 204 ? -10.169 2.793 -1.926 1.00 97.12 204 ALA A CA 1
ATOM 1566 C C . ALA A 1 204 ? -11.677 2.566 -2.097 1.00 97.12 204 ALA A C 1
ATOM 1568 O O . ALA A 1 204 ? -12.455 2.894 -1.207 1.00 97.12 204 ALA A O 1
ATOM 1569 N N . PHE A 1 205 ? -12.100 1.946 -3.195 1.00 97.81 205 PHE A N 1
ATOM 1570 C CA . PHE A 1 205 ? -13.507 1.640 -3.429 1.00 97.81 205 PHE A CA 1
ATOM 1571 C C . PHE A 1 205 ? -14.016 0.512 -2.519 1.00 97.81 205 PHE A C 1
ATOM 1573 O O . PHE A 1 205 ? -15.032 0.659 -1.834 1.00 97.81 205 PHE A O 1
ATOM 1580 N N . VAL A 1 206 ? -13.282 -0.603 -2.455 1.00 97.69 206 VAL A N 1
ATOM 1581 C CA . VAL A 1 206 ? -13.667 -1.790 -1.675 1.00 97.69 206 VAL A CA 1
ATOM 1582 C C . VAL A 1 206 ? -13.750 -1.477 -0.182 1.00 97.69 206 VAL A C 1
ATOM 1584 O O . VAL A 1 206 ? -14.684 -1.931 0.484 1.00 97.69 206 VAL A O 1
ATOM 1587 N N . VAL A 1 207 ? -12.817 -0.685 0.362 1.00 97.88 207 VAL A N 1
ATOM 1588 C CA . VAL A 1 207 ? -12.847 -0.346 1.791 1.00 97.88 207 VAL A CA 1
ATOM 1589 C C . VAL A 1 207 ? -14.058 0.512 2.146 1.00 97.88 207 VAL A C 1
ATOM 1591 O O . VAL A 1 207 ? -14.671 0.282 3.190 1.00 97.88 207 VAL A O 1
ATOM 1594 N N . GLU A 1 208 ? -14.460 1.446 1.282 1.00 97.19 208 GLU A N 1
ATOM 1595 C CA . GLU A 1 208 ? -15.661 2.244 1.519 1.00 97.19 208 GLU A CA 1
ATOM 1596 C C . GLU A 1 208 ? -16.916 1.379 1.455 1.00 97.19 208 GLU A C 1
ATOM 1598 O O . GLU A 1 208 ? -17.729 1.444 2.378 1.00 97.19 208 GLU A O 1
ATOM 1603 N N . ILE A 1 209 ? -17.051 0.501 0.455 1.00 97.69 209 ILE A N 1
ATOM 1604 C CA . ILE A 1 209 ? -18.162 -0.464 0.406 1.00 97.69 209 ILE A CA 1
ATOM 1605 C C . ILE A 1 209 ? -18.217 -1.279 1.700 1.00 97.69 209 ILE A C 1
ATOM 1607 O O . ILE A 1 209 ? -19.264 -1.363 2.343 1.00 97.69 209 ILE A O 1
ATOM 1611 N N . TYR A 1 210 ? -17.086 -1.832 2.137 1.00 96.88 210 TYR A N 1
ATOM 1612 C CA . TYR A 1 210 ? -17.025 -2.631 3.358 1.00 96.88 210 TYR A CA 1
ATOM 1613 C C . TYR A 1 210 ? -17.450 -1.842 4.610 1.00 96.88 210 TYR A C 1
ATOM 1615 O O . TYR A 1 210 ? -18.141 -2.365 5.492 1.00 96.88 210 TYR A O 1
ATOM 1623 N N . LEU A 1 211 ? -17.077 -0.565 4.707 1.00 95.25 211 LEU A N 1
ATOM 1624 C CA . LEU A 1 211 ? -17.495 0.297 5.812 1.00 95.25 211 LEU A CA 1
ATOM 1625 C C . LEU A 1 211 ? -19.000 0.596 5.779 1.00 95.25 211 LEU A C 1
ATOM 1627 O O . LEU A 1 211 ? -19.633 0.563 6.837 1.00 95.25 211 LEU A O 1
ATOM 1631 N N . HIS A 1 212 ? -19.586 0.799 4.597 1.00 93.38 212 HIS A N 1
ATOM 1632 C CA . HIS A 1 212 ? -21.032 0.987 4.439 1.00 93.38 212 HIS A CA 1
ATOM 1633 C C . HIS A 1 212 ? -21.820 -0.289 4.765 1.00 93.38 212 HIS A C 1
ATOM 1635 O O . HIS A 1 212 ? -22.853 -0.226 5.428 1.00 93.38 212 HIS A O 1
ATOM 1641 N N . LEU A 1 213 ? -21.296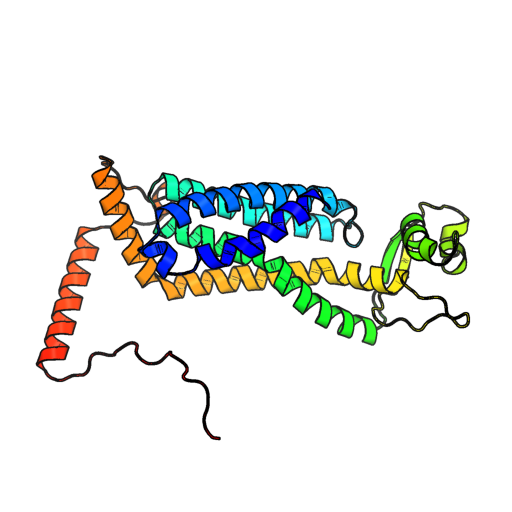 -1.463 4.414 1.00 94.44 213 LEU A N 1
ATOM 1642 C CA . LEU A 1 213 ? -21.918 -2.747 4.757 1.00 94.44 213 LEU A CA 1
ATOM 1643 C C . LEU A 1 213 ? -21.804 -3.097 6.253 1.00 94.44 213 LEU A C 1
ATOM 1645 O O . LEU A 1 213 ? -22.562 -3.924 6.761 1.00 94.44 213 LEU A O 1
ATOM 1649 N N . THR A 1 214 ? -20.887 -2.459 6.994 1.00 93.25 214 THR A N 1
ATOM 1650 C CA . THR A 1 214 ? -20.642 -2.731 8.424 1.00 93.25 214 THR A CA 1
ATOM 1651 C C . THR A 1 214 ? -21.158 -1.639 9.373 1.00 93.25 214 THR A C 1
ATOM 1653 O O . THR A 1 214 ? -20.684 -1.515 10.505 1.00 93.25 214 THR A O 1
ATOM 1656 N N . GLN A 1 215 ? -22.191 -0.890 8.968 1.00 89.19 215 GLN A N 1
ATOM 1657 C CA . GLN A 1 215 ? -22.803 0.179 9.778 1.00 89.19 215 GLN A CA 1
ATOM 1658 C C . GLN A 1 215 ? -23.328 -0.281 11.147 1.00 89.19 215 GLN A C 1
ATOM 1660 O O . GLN A 1 215 ? -23.180 0.438 12.135 1.00 89.19 215 GLN A O 1
ATOM 1665 N N . ALA A 1 216 ? -23.886 -1.492 11.250 1.00 88.31 216 ALA A N 1
ATOM 1666 C CA . ALA A 1 216 ? -24.366 -2.022 12.531 1.00 88.31 216 ALA A CA 1
ATOM 1667 C C . ALA A 1 216 ? -23.238 -2.126 13.577 1.00 88.31 216 ALA A C 1
ATOM 1669 O O . ALA A 1 216 ? -23.419 -1.765 14.742 1.00 88.31 216 ALA A O 1
ATOM 1670 N N . GLU A 1 217 ? -22.052 -2.562 13.145 1.00 89.19 217 GLU A N 1
ATOM 1671 C CA . GLU A 1 217 ? -20.860 -2.625 13.992 1.00 89.19 217 GLU A CA 1
ATOM 1672 C C . GLU A 1 217 ? -20.350 -1.220 14.335 1.00 89.19 217 GLU A C 1
ATOM 1674 O O . GLU A 1 217 ? -19.973 -0.965 15.479 1.00 89.19 217 GLU A O 1
ATOM 1679 N N . ALA A 1 218 ? -20.396 -0.280 13.385 1.00 87.81 218 ALA A N 1
ATOM 1680 C CA . ALA A 1 218 ? -20.045 1.115 13.645 1.00 87.81 218 ALA A CA 1
ATOM 1681 C C . ALA A 1 218 ? -20.943 1.731 14.734 1.00 87.81 218 ALA A C 1
ATOM 1683 O O . ALA A 1 218 ? -20.431 2.303 15.695 1.00 87.81 218 ALA A O 1
ATOM 1684 N N . ASN A 1 219 ? -22.262 1.534 14.655 1.00 87.38 219 ASN A N 1
ATOM 1685 C CA . ASN A 1 219 ? -23.213 2.036 15.652 1.00 87.38 219 ASN A CA 1
ATOM 1686 C C . ASN A 1 219 ? -23.023 1.374 17.024 1.00 87.38 219 ASN A C 1
ATOM 1688 O O . ASN A 1 219 ? -23.084 2.045 18.055 1.00 87.38 219 ASN A O 1
ATOM 1692 N N . ARG A 1 220 ? -22.719 0.069 17.059 1.00 90.50 220 ARG A N 1
ATOM 1693 C CA . ARG A 1 220 ? -22.354 -0.622 18.305 1.00 90.50 220 ARG A CA 1
ATOM 1694 C C . ARG A 1 220 ? -21.112 -0.000 18.944 1.00 90.50 220 ARG A C 1
ATOM 1696 O O . ARG A 1 220 ? -21.107 0.245 20.148 1.00 90.50 220 ARG A O 1
ATOM 1703 N N . LEU A 1 221 ? -20.071 0.262 18.154 1.00 90.38 221 LEU A N 1
ATOM 1704 C CA . LEU A 1 221 ? -18.824 0.849 18.643 1.00 90.38 221 LEU A CA 1
ATOM 1705 C C . LEU A 1 221 ? -18.989 2.306 19.081 1.00 90.38 221 LEU A C 1
ATOM 1707 O O . LEU A 1 221 ? -18.374 2.678 20.075 1.00 90.38 221 LEU A O 1
ATOM 1711 N N . LYS A 1 222 ? -19.848 3.098 18.426 1.00 88.12 222 LYS A N 1
ATOM 1712 C CA . LYS A 1 222 ? -20.193 4.460 18.871 1.00 88.12 222 LYS A CA 1
ATOM 1713 C C . LYS A 1 222 ? -20.743 4.478 20.299 1.00 88.12 222 LYS A C 1
ATOM 1715 O O . LYS A 1 222 ? -20.278 5.267 21.116 1.00 88.12 222 LYS A O 1
ATOM 1720 N N . ARG A 1 223 ? -21.647 3.551 20.641 1.00 85.50 223 ARG A N 1
ATOM 1721 C CA . ARG A 1 223 ? -22.169 3.422 22.017 1.00 85.50 223 ARG A CA 1
ATOM 1722 C C . ARG A 1 223 ? -21.064 3.111 23.028 1.00 85.50 223 ARG A C 1
ATOM 1724 O O . ARG A 1 223 ? -20.964 3.775 24.054 1.00 85.50 223 ARG A O 1
ATOM 1731 N N . VAL A 1 224 ? -20.179 2.167 22.700 1.00 89.56 224 VAL A N 1
ATOM 1732 C CA . VAL A 1 224 ? -19.031 1.823 23.561 1.00 89.56 224 VAL A CA 1
ATOM 1733 C C . VAL A 1 224 ? -18.068 3.008 23.716 1.00 89.56 224 VAL A C 1
ATOM 1735 O O . VAL A 1 224 ? -17.525 3.215 24.802 1.00 89.56 224 VAL A O 1
ATOM 1738 N N . SER A 1 225 ? -17.842 3.790 22.656 1.00 89.31 225 SER A N 1
ATOM 1739 C CA . SER A 1 225 ? -17.047 5.025 22.708 1.00 89.31 225 SER A CA 1
ATOM 1740 C C . SER A 1 225 ? -17.659 6.022 23.694 1.00 89.31 225 SER A C 1
ATOM 1742 O O . SER A 1 225 ? -16.970 6.465 24.612 1.00 89.31 225 SER A O 1
ATOM 1744 N N . HIS A 1 226 ? -18.962 6.292 23.565 1.00 84.88 226 HIS A N 1
ATOM 1745 C CA . HIS A 1 226 ? -19.705 7.209 24.431 1.00 84.88 226 HIS A CA 1
ATOM 1746 C C . HIS A 1 226 ? -19.632 6.792 25.911 1.00 84.88 226 HIS A C 1
ATOM 1748 O O . HIS A 1 226 ? -19.255 7.589 26.771 1.00 84.88 226 HIS A O 1
ATOM 1754 N N . GLU A 1 227 ? -19.887 5.517 26.222 1.00 87.69 227 GLU A N 1
ATOM 1755 C CA . GLU A 1 227 ? -19.763 4.985 27.588 1.00 87.69 227 GLU A CA 1
ATOM 1756 C C . GLU A 1 227 ? -18.356 5.187 28.172 1.00 87.69 227 GLU A C 1
ATOM 1758 O O . GLU A 1 227 ? -18.198 5.560 29.337 1.00 87.69 227 GLU A O 1
ATOM 1763 N N . ARG A 1 228 ? -17.310 4.944 27.373 1.00 88.88 228 ARG A N 1
ATOM 1764 C CA . ARG A 1 228 ? -15.918 5.084 27.821 1.00 88.88 228 ARG A CA 1
ATOM 1765 C C . ARG A 1 228 ? -15.506 6.537 28.014 1.00 88.88 228 ARG A C 1
ATOM 1767 O O . ARG A 1 228 ? -14.753 6.817 28.943 1.00 88.88 228 ARG A O 1
ATOM 1774 N N . GLN A 1 229 ? -15.978 7.442 27.164 1.00 88.75 229 GLN A N 1
ATOM 1775 C CA . GLN A 1 229 ? -15.727 8.877 27.299 1.00 88.75 229 GLN A CA 1
ATOM 1776 C C . GLN A 1 229 ? -16.395 9.427 28.566 1.00 88.75 229 GLN A C 1
ATOM 1778 O O . GLN A 1 229 ? -15.732 10.096 29.358 1.00 88.75 229 GLN A O 1
ATOM 1783 N N . ARG A 1 230 ? -17.644 9.030 28.845 1.00 85.62 230 ARG A N 1
ATOM 1784 C CA . ARG A 1 230 ? -18.337 9.382 30.096 1.00 85.62 230 ARG A CA 1
ATOM 1785 C C . ARG A 1 230 ? -17.620 8.860 31.337 1.00 85.62 230 ARG A C 1
ATOM 1787 O O . ARG A 1 230 ? -17.463 9.599 32.301 1.00 85.62 230 ARG A O 1
ATOM 1794 N N . LYS A 1 231 ? -17.117 7.620 31.306 1.00 89.06 231 LYS A N 1
ATOM 1795 C CA . LYS A 1 231 ? -16.301 7.059 32.404 1.00 89.06 231 LYS A CA 1
ATOM 1796 C C . LYS A 1 231 ? -15.002 7.833 32.652 1.00 89.06 231 LYS A C 1
ATOM 1798 O O . LYS A 1 231 ? -14.475 7.774 33.754 1.00 89.06 231 LYS A O 1
ATOM 1803 N N . ARG A 1 232 ? -14.484 8.549 31.649 1.00 87.12 232 ARG A N 1
ATOM 1804 C CA . ARG A 1 232 ? -13.337 9.462 31.792 1.00 87.12 232 ARG A CA 1
ATOM 1805 C C . ARG A 1 232 ? -13.724 10.884 32.214 1.00 87.12 232 ARG A C 1
ATOM 1807 O O . ARG A 1 232 ? -12.843 11.731 32.297 1.00 87.12 232 ARG A O 1
ATOM 1814 N N . GLY A 1 233 ? -15.006 11.152 32.462 1.00 85.81 233 GLY A N 1
ATOM 1815 C CA . GLY A 1 233 ? -15.497 12.471 32.860 1.00 85.81 233 GLY A CA 1
ATOM 1816 C C . GLY A 1 233 ? -15.652 13.462 31.705 1.00 85.81 233 GLY A C 1
ATOM 1817 O O . GLY A 1 233 ? -15.760 14.659 31.950 1.00 85.81 233 GLY A O 1
ATOM 1818 N N . TRP A 1 234 ? -15.654 13.008 30.447 1.00 83.00 234 TRP A N 1
ATOM 1819 C CA . TRP A 1 234 ? -15.903 13.904 29.315 1.00 83.00 234 TRP A CA 1
ATOM 1820 C C . TRP A 1 234 ? -17.396 14.220 29.228 1.00 83.00 234 TRP A C 1
ATOM 1822 O O . TRP A 1 234 ? -18.223 13.317 29.100 1.00 83.00 234 TRP A O 1
ATOM 1832 N N . THR A 1 235 ? -17.728 15.507 29.332 1.00 66.12 235 THR A N 1
ATOM 1833 C CA . THR A 1 235 ? -19.105 16.027 29.320 1.00 66.12 235 THR A CA 1
ATOM 1834 C C . THR A 1 235 ? -19.659 16.159 27.908 1.00 66.12 235 THR A C 1
ATOM 1836 O O . THR A 1 235 ? -20.856 15.988 27.701 1.00 66.12 235 THR A O 1
ATOM 1839 N N . THR A 1 236 ? -18.780 16.406 26.936 1.00 64.56 236 THR A N 1
ATOM 1840 C CA . THR A 1 236 ? -19.101 16.412 25.513 1.00 64.56 236 THR A CA 1
ATOM 1841 C C . THR A 1 236 ? -18.378 15.271 24.809 1.00 64.56 236 THR A C 1
ATOM 1843 O O . THR A 1 236 ? -17.156 15.127 24.864 1.00 64.56 236 THR A O 1
ATOM 1846 N N . THR A 1 237 ? -19.156 14.414 24.161 1.00 63.56 237 THR A N 1
ATOM 1847 C CA . THR A 1 237 ? -18.683 13.227 23.445 1.00 63.56 237 THR A CA 1
ATOM 1848 C C . THR A 1 237 ? -18.626 13.495 21.950 1.00 63.56 237 THR A C 1
ATOM 1850 O O . THR A 1 237 ? -19.133 12.697 21.168 1.00 63.56 237 THR A O 1
ATOM 1853 N N . TRP A 1 238 ? -18.040 14.628 21.554 1.00 63.41 238 TRP A N 1
ATOM 1854 C CA . TRP A 1 238 ? -17.926 14.980 20.142 1.00 63.41 238 TRP A CA 1
ATOM 1855 C C . TRP A 1 238 ? -17.163 13.878 19.410 1.00 63.41 238 TRP A C 1
ATOM 1857 O O . TRP A 1 238 ? -16.021 13.553 19.770 1.00 63.41 238 TRP A O 1
ATOM 1867 N N . LEU A 1 239 ? -17.781 13.287 18.391 1.00 67.69 239 LEU A N 1
ATOM 1868 C CA . LEU A 1 239 ? -17.087 12.406 17.458 1.00 67.69 239 LEU A CA 1
ATOM 1869 C C . LEU A 1 239 ? -16.260 13.263 16.491 1.00 67.69 239 LEU A C 1
ATOM 1871 O O . LEU A 1 239 ? -16.636 14.378 16.159 1.00 67.69 239 LEU A O 1
ATOM 1875 N N . THR A 1 240 ? -15.127 12.763 15.991 1.00 63.75 240 THR A N 1
ATOM 1876 C CA . THR A 1 240 ? -14.277 13.508 15.040 1.00 63.75 240 THR A CA 1
ATOM 1877 C C . THR A 1 240 ? -15.062 13.911 13.790 1.00 63.75 240 THR A C 1
ATOM 1879 O O . THR A 1 240 ? -14.790 14.961 13.223 1.00 63.75 240 THR A O 1
ATOM 1882 N N . ARG A 1 241 ? -16.072 13.121 13.399 1.00 64.25 241 ARG A N 1
ATOM 1883 C CA . ARG A 1 241 ? -17.018 13.478 12.333 1.00 64.25 241 ARG A CA 1
ATOM 1884 C C . ARG A 1 241 ? -17.869 14.709 12.656 1.00 64.25 241 ARG A C 1
ATOM 1886 O O . ARG A 1 241 ? -18.070 15.504 11.759 1.00 64.25 241 ARG A O 1
ATOM 1893 N N . GLU A 1 242 ? -18.282 14.883 13.906 1.00 65.62 242 GLU A N 1
ATOM 1894 C CA . GLU A 1 242 ? -19.050 16.048 14.374 1.00 65.62 242 GLU A CA 1
ATOM 1895 C C . GLU A 1 242 ? -18.139 17.270 14.582 1.00 65.62 242 GLU A C 1
ATOM 1897 O O . GLU A 1 242 ? -18.593 18.404 14.551 1.00 65.62 242 GLU A O 1
ATOM 1902 N N . THR A 1 243 ? -16.836 17.054 14.816 1.00 65.31 243 THR A N 1
ATOM 1903 C CA . THR A 1 243 ? -15.880 18.159 15.019 1.00 65.31 243 THR A CA 1
ATOM 1904 C C . THR A 1 243 ? -15.332 18.721 13.707 1.00 65.31 243 THR A C 1
ATOM 1906 O O . THR A 1 243 ? -15.039 19.907 13.629 1.00 65.31 243 THR A O 1
ATOM 1909 N N . TRP A 1 244 ? -15.116 17.863 12.708 1.00 66.50 244 TRP A N 1
ATOM 1910 C CA . TRP A 1 244 ? -14.485 18.229 11.431 1.00 66.50 244 TRP A CA 1
ATOM 1911 C C . TRP A 1 244 ? -15.439 18.143 10.235 1.00 66.50 244 TRP A C 1
ATOM 1913 O O . TRP A 1 244 ? -15.032 18.440 9.116 1.00 66.50 244 TRP A O 1
ATOM 1923 N N . GLY A 1 245 ? -16.675 17.697 10.442 1.00 66.50 245 GLY A N 1
ATOM 1924 C CA . GLY A 1 245 ? -17.672 17.519 9.394 1.00 66.50 245 GLY A CA 1
ATOM 1925 C C . GLY A 1 245 ? -19.078 17.866 9.874 1.00 66.50 245 GLY A C 1
ATOM 1926 O O . GLY A 1 245 ? -19.283 18.264 11.016 1.00 66.50 245 GLY A O 1
ATOM 1927 N N . ASP A 1 246 ? -20.033 17.703 8.966 1.00 70.00 246 ASP A N 1
ATOM 1928 C CA . ASP A 1 246 ? -21.462 17.950 9.163 1.00 70.00 246 ASP A CA 1
ATOM 1929 C C . ASP A 1 246 ? -22.171 16.624 9.454 1.00 70.00 246 ASP A C 1
ATOM 1931 O O . ASP A 1 246 ? -22.809 16.027 8.594 1.00 70.00 246 ASP A O 1
ATOM 1935 N N . SER A 1 247 ? -21.941 16.055 10.633 1.00 67.25 247 SER A N 1
ATOM 1936 C CA . SER A 1 247 ? -22.767 14.937 11.084 1.00 67.25 247 SER A CA 1
ATOM 1937 C C . SER A 1 247 ? -23.563 15.366 12.292 1.00 67.25 247 SER A C 1
ATOM 1939 O O . SER A 1 247 ? -22.958 15.824 13.264 1.00 67.25 247 SER A O 1
ATOM 1941 N N . ASP A 1 248 ? -24.873 15.127 12.254 1.00 61.75 248 ASP A N 1
ATOM 1942 C CA . ASP A 1 248 ? -25.738 15.288 13.415 1.00 61.75 248 ASP A CA 1
ATOM 1943 C C . ASP A 1 248 ? -25.156 14.532 14.614 1.00 61.75 248 ASP A C 1
ATOM 1945 O O . ASP A 1 248 ? -24.664 13.400 14.491 1.00 61.75 248 ASP A O 1
ATOM 1949 N N . GLY A 1 249 ? -25.184 15.188 15.776 1.00 62.62 249 GLY A N 1
ATOM 1950 C CA . GLY A 1 249 ? -24.693 14.619 17.022 1.00 62.62 249 GLY A CA 1
ATOM 1951 C C . GLY A 1 249 ? -25.366 13.278 17.306 1.00 62.62 249 GLY A C 1
ATOM 1952 O O . GLY A 1 249 ? -26.582 13.150 17.187 1.00 62.62 249 GLY A O 1
ATOM 1953 N N . PHE A 1 250 ? -24.591 12.259 17.675 1.00 65.94 250 PHE A N 1
ATOM 1954 C CA . PHE A 1 250 ? -25.161 10.942 17.969 1.00 65.94 250 P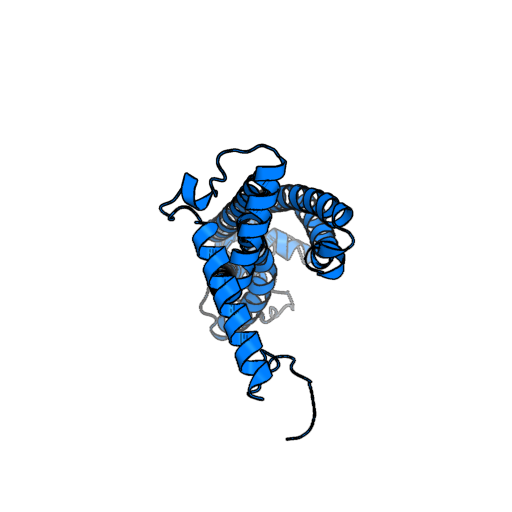HE A CA 1
ATOM 1955 C C . PHE A 1 250 ? -26.112 10.993 19.187 1.00 65.94 250 PHE A C 1
ATOM 1957 O O . PHE A 1 250 ? -25.647 10.994 20.331 1.00 65.94 250 PHE A O 1
ATOM 1964 N N . ASP A 1 251 ? -27.436 10.983 18.962 1.00 67.19 251 ASP A N 1
ATOM 1965 C CA . ASP A 1 251 ? -28.425 10.936 20.049 1.00 67.19 251 ASP A CA 1
ATOM 1966 C C . ASP A 1 251 ? -28.528 9.525 20.650 1.00 67.19 251 ASP A C 1
ATOM 1968 O O . ASP A 1 251 ? -29.093 8.573 20.098 1.00 67.19 251 ASP A O 1
ATOM 1972 N N . TYR A 1 252 ? -27.973 9.398 21.852 1.00 64.38 252 TYR A N 1
ATOM 1973 C CA . TYR A 1 252 ? -27.991 8.161 22.614 1.00 64.38 252 TYR A CA 1
ATOM 1974 C C . TYR A 1 252 ? -29.409 7.736 23.038 1.00 64.38 252 TYR A C 1
ATOM 1976 O O . TYR A 1 252 ? -29.673 6.534 23.106 1.00 64.38 252 TYR A O 1
ATOM 1984 N N . ARG A 1 253 ? -30.321 8.683 23.321 1.00 64.62 253 ARG A N 1
ATOM 1985 C CA . ARG A 1 253 ? -31.696 8.387 23.773 1.00 64.62 253 ARG A CA 1
ATOM 1986 C C . ARG A 1 253 ? -32.540 7.794 22.654 1.00 64.62 253 ARG A C 1
ATOM 1988 O O . ARG A 1 253 ? -33.354 6.905 22.898 1.00 64.62 253 ARG A O 1
ATOM 1995 N N . GLU A 1 254 ? -32.347 8.274 21.436 1.00 66.12 254 GLU A N 1
ATOM 1996 C CA . GLU A 1 254 ? -33.050 7.756 20.269 1.00 66.12 254 GLU A CA 1
ATOM 1997 C C . GLU A 1 254 ? -32.517 6.368 19.879 1.00 66.12 254 GLU A C 1
ATOM 1999 O O . GLU A 1 254 ? -33.292 5.426 19.688 1.00 66.12 254 GLU A O 1
ATOM 2004 N N . SER A 1 255 ? -31.187 6.185 19.905 1.00 64.88 255 SER A N 1
ATOM 2005 C CA . SER A 1 255 ? -30.575 4.875 19.650 1.00 64.88 255 SER A CA 1
ATOM 2006 C C . SER A 1 255 ? -30.951 3.815 20.691 1.00 64.88 255 SER A C 1
ATOM 2008 O O . SER A 1 255 ? -30.973 2.635 20.330 1.00 64.88 255 SER A O 1
ATOM 2010 N N . SER A 1 256 ? -31.171 4.168 21.964 1.00 65.25 256 SER A N 1
ATOM 2011 C CA . SER A 1 256 ? -31.582 3.194 22.985 1.00 65.25 256 SER A CA 1
ATOM 2012 C C . SER A 1 256 ? -33.021 2.733 22.766 1.00 65.25 256 SER A C 1
ATOM 2014 O O . SER A 1 256 ? -33.259 1.526 22.760 1.00 65.25 256 SER A O 1
ATOM 2016 N N . LYS A 1 257 ? -33.935 3.670 22.475 1.00 67.69 257 LYS A N 1
ATOM 2017 C CA . LYS A 1 257 ? -35.348 3.379 22.190 1.00 67.69 257 LYS A CA 1
ATOM 2018 C C . LYS A 1 257 ? -35.510 2.443 20.995 1.00 67.69 257 LYS A C 1
ATOM 2020 O O . LYS A 1 257 ? -36.116 1.393 21.139 1.00 67.69 257 LYS A O 1
ATOM 2025 N N . GLN A 1 258 ? -34.873 2.741 19.857 1.00 67.56 258 GLN A N 1
ATOM 2026 C CA . GLN A 1 258 ? -34.923 1.864 18.672 1.00 67.56 258 GLN A CA 1
ATOM 2027 C C . GLN A 1 258 ? -34.454 0.430 18.955 1.00 67.56 258 GLN A C 1
ATOM 2029 O O . GLN A 1 258 ? -34.919 -0.523 18.334 1.00 67.56 258 GLN A O 1
ATOM 2034 N N . ASN A 1 259 ? -33.500 0.260 19.869 1.00 65.81 259 ASN A N 1
ATOM 2035 C CA . ASN A 1 259 ? -32.937 -1.046 20.184 1.00 65.81 259 ASN A CA 1
ATOM 2036 C C . ASN A 1 259 ? -33.828 -1.840 21.154 1.00 65.81 259 ASN A C 1
ATOM 2038 O O . ASN A 1 259 ? -33.839 -3.067 21.091 1.00 65.81 259 ASN A O 1
ATOM 2042 N N . GLU A 1 260 ? -34.555 -1.153 22.039 1.00 72.31 260 GLU A N 1
ATOM 2043 C CA . GLU A 1 260 ? -35.607 -1.740 22.876 1.00 72.31 260 GLU A CA 1
ATOM 2044 C C . GLU A 1 260 ? -36.775 -2.201 22.008 1.00 72.31 260 GLU A C 1
ATOM 2046 O O . GLU A 1 260 ? -37.112 -3.380 22.051 1.00 72.31 260 GLU A O 1
ATOM 2051 N N . THR A 1 261 ? -37.263 -1.345 21.104 1.00 71.69 261 THR A N 1
ATOM 2052 C CA . THR A 1 261 ? -38.320 -1.701 20.143 1.00 71.69 261 THR A CA 1
ATOM 2053 C C . THR A 1 261 ? -37.920 -2.906 19.289 1.00 71.69 261 THR A C 1
ATOM 2055 O O . THR A 1 261 ? -38.678 -3.858 19.147 1.00 71.69 261 THR A O 1
ATOM 2058 N N . ARG A 1 262 ? -36.673 -2.948 18.797 1.00 70.69 262 ARG A N 1
ATOM 2059 C CA . ARG A 1 262 ? -36.171 -4.089 18.014 1.00 70.69 262 ARG A CA 1
ATOM 2060 C C . ARG A 1 262 ? -36.066 -5.384 18.827 1.00 70.69 262 ARG A C 1
ATOM 2062 O O . ARG A 1 262 ? -36.231 -6.468 18.273 1.00 70.69 262 ARG A O 1
ATOM 2069 N N . LYS A 1 263 ? -35.748 -5.298 20.122 1.00 72.81 263 LYS A N 1
ATOM 2070 C CA . LYS A 1 263 ? -35.727 -6.463 21.020 1.00 72.81 263 LYS A CA 1
ATOM 2071 C C . LYS A 1 263 ? -37.137 -6.952 21.334 1.00 72.81 263 LYS A C 1
ATOM 2073 O O . LYS A 1 263 ? -37.336 -8.161 21.385 1.00 72.81 263 LYS A O 1
ATOM 2078 N N . GLU A 1 264 ? -38.088 -6.041 21.517 1.00 75.62 264 GLU A N 1
ATOM 2079 C CA . GLU A 1 264 ? -39.505 -6.367 21.695 1.00 75.62 264 GLU A CA 1
ATOM 2080 C C . GLU A 1 264 ? -40.068 -7.055 20.450 1.00 75.62 264 GLU A C 1
ATOM 2082 O O . GLU A 1 264 ? -40.655 -8.125 20.567 1.00 75.62 264 GLU A O 1
ATOM 2087 N N . GLU A 1 265 ? -39.789 -6.535 19.253 1.00 74.06 265 GLU A N 1
ATOM 2088 C CA . GLU A 1 265 ? -40.175 -7.165 17.984 1.00 74.06 265 GLU A CA 1
ATOM 2089 C C . GLU A 1 265 ? -39.545 -8.555 17.800 1.00 74.06 265 GLU A C 1
ATOM 2091 O O . GLU A 1 265 ? -40.209 -9.484 17.344 1.00 74.06 265 GLU A O 1
ATOM 2096 N N . GLN A 1 266 ? -38.276 -8.736 18.182 1.00 71.62 266 GLN A N 1
ATOM 2097 C CA . GLN A 1 266 ? -37.607 -10.043 18.127 1.00 71.62 266 GLN A CA 1
ATOM 2098 C C . GLN A 1 266 ? -38.167 -11.034 19.156 1.00 71.62 266 GLN A C 1
ATOM 2100 O O . GLN A 1 266 ? -38.325 -12.215 18.842 1.00 71.62 266 GLN A O 1
ATOM 2105 N N . GLY A 1 267 ? -38.488 -10.566 20.365 1.00 71.69 267 GLY A N 1
ATOM 2106 C CA . GLY A 1 267 ? -39.147 -11.366 21.396 1.00 71.69 267 GLY A CA 1
ATOM 2107 C C . GLY A 1 267 ? -40.567 -11.768 20.994 1.00 71.69 267 GLY A C 1
ATOM 2108 O O . GLY A 1 267 ? -40.965 -12.910 21.213 1.00 71.69 267 GLY A O 1
ATOM 2109 N N . LEU A 1 268 ? -41.293 -10.865 20.331 1.00 74.81 268 LEU A N 1
ATOM 2110 C CA . LEU A 1 268 ? -42.631 -11.107 19.801 1.00 74.81 268 LEU A CA 1
ATOM 2111 C C . LEU A 1 268 ? -42.605 -12.074 18.604 1.00 74.81 268 LEU A C 1
ATOM 2113 O O . LEU A 1 268 ? -43.395 -13.008 18.545 1.00 74.81 268 LEU A O 1
ATOM 2117 N N . ALA A 1 269 ? -41.650 -11.938 17.681 1.00 66.62 269 ALA A N 1
ATOM 2118 C CA . ALA A 1 269 ? -41.474 -12.899 16.588 1.00 66.62 269 ALA A CA 1
ATOM 2119 C C . ALA A 1 269 ? -41.154 -14.313 17.116 1.00 66.62 269 ALA A C 1
ATOM 2121 O O . ALA A 1 269 ? -41.718 -15.300 16.645 1.00 66.62 269 ALA A O 1
ATOM 2122 N N . SER A 1 270 ? -40.308 -14.399 18.150 1.00 71.00 270 SER A N 1
ATOM 2123 C CA . SER A 1 270 ? -39.976 -15.653 18.833 1.00 71.00 270 SER A CA 1
ATOM 2124 C C . SER A 1 270 ? -41.172 -16.287 19.551 1.00 71.00 270 SER A C 1
ATOM 2126 O O . SER A 1 270 ? -41.238 -17.514 19.610 1.00 71.00 270 SER A O 1
ATOM 2128 N N . SER A 1 271 ? -42.090 -15.498 20.121 1.00 69.62 271 SER A N 1
ATOM 2129 C CA . SER A 1 271 ? -43.253 -16.021 20.852 1.00 69.62 271 SER A CA 1
ATOM 2130 C C . SER A 1 271 ? -44.385 -16.489 19.933 1.00 69.62 271 SER A C 1
ATOM 2132 O O . SER A 1 271 ? -45.160 -17.357 20.324 1.00 69.62 271 SER A O 1
ATOM 2134 N N . ILE A 1 272 ? -44.445 -15.981 18.697 1.00 79.31 272 ILE A N 1
ATOM 2135 C CA . ILE A 1 272 ? -45.450 -16.356 17.685 1.00 79.31 272 ILE A CA 1
ATOM 2136 C C . ILE A 1 272 ? -44.942 -17.506 16.777 1.00 79.31 272 ILE A C 1
ATOM 2138 O O . ILE A 1 272 ? -45.585 -17.885 15.803 1.00 79.31 272 ILE A O 1
ATOM 2142 N N . GLY A 1 273 ? -43.777 -18.099 17.071 1.00 55.09 273 GLY A N 1
ATOM 2143 C CA . GLY A 1 273 ? -43.213 -19.210 16.287 1.00 55.09 273 GLY A CA 1
ATOM 2144 C C . GLY A 1 273 ? -42.714 -18.814 14.890 1.00 55.09 273 GLY A C 1
ATOM 2145 O O . GLY A 1 273 ? -42.348 -19.677 14.090 1.00 55.09 273 GLY A O 1
ATOM 2146 N N . LEU A 1 274 ? -42.653 -17.514 14.591 1.00 51.00 274 LEU A N 1
ATOM 2147 C CA . LEU A 1 274 ? -42.034 -16.988 13.382 1.00 51.00 274 LEU A CA 1
ATOM 2148 C C . LEU A 1 274 ? -40.518 -17.016 13.581 1.00 51.00 274 LEU A C 1
ATOM 2150 O O . LEU A 1 274 ? -39.970 -16.274 14.397 1.00 51.00 274 LEU A O 1
ATOM 2154 N N . LYS A 1 275 ? -39.813 -17.869 12.826 1.00 47.75 275 LYS A N 1
ATOM 2155 C CA . LYS A 1 275 ? -38.347 -17.799 12.752 1.00 47.75 275 LYS A CA 1
ATOM 2156 C C . LYS A 1 275 ? -37.974 -16.368 12.367 1.00 47.75 275 LYS A C 1
ATOM 2158 O O . LYS A 1 275 ? -38.242 -15.935 11.247 1.00 47.75 275 LYS A O 1
ATOM 2163 N N . SER A 1 276 ? -37.354 -15.641 13.301 1.00 49.25 276 SER A N 1
ATOM 2164 C CA . SER A 1 276 ? -36.687 -14.378 12.983 1.00 49.25 276 SER A CA 1
ATOM 2165 C C . SER A 1 276 ? -35.773 -14.612 11.776 1.00 49.25 276 SER A C 1
ATOM 2167 O O . SER A 1 276 ? -35.232 -15.719 11.673 1.00 49.25 276 SER A O 1
ATOM 2169 N N . PRO A 1 277 ? -35.577 -13.637 10.871 1.00 41.25 277 PRO A N 1
ATOM 2170 C CA . PRO A 1 277 ? -34.623 -13.780 9.783 1.00 41.25 277 PRO A CA 1
ATOM 2171 C C . PRO A 1 277 ? -33.218 -13.859 10.389 1.00 41.25 277 PRO A C 1
ATOM 2173 O O . PRO A 1 277 ? -32.516 -12.862 10.564 1.00 41.25 277 PRO A O 1
ATOM 2176 N N . THR A 1 278 ? -32.822 -15.065 10.785 1.00 40.94 278 THR A N 1
ATOM 2177 C CA . THR A 1 278 ? -31.486 -15.391 11.238 1.00 40.94 278 THR A CA 1
ATOM 2178 C C . THR A 1 278 ? -30.560 -15.142 10.067 1.00 40.94 278 THR A C 1
ATOM 2180 O O . THR A 1 278 ? -30.710 -15.715 8.991 1.00 40.94 278 THR A O 1
ATOM 2183 N N . ARG A 1 279 ? -29.565 -14.291 10.304 1.00 40.91 279 ARG A N 1
ATOM 2184 C CA . ARG A 1 279 ? -28.388 -14.051 9.460 1.00 40.91 279 ARG A CA 1
ATOM 2185 C C . ARG A 1 279 ? -27.473 -15.293 9.378 1.00 40.91 279 ARG A C 1
ATOM 2187 O O . ARG A 1 279 ? -26.258 -15.162 9.311 1.00 40.91 279 ARG A O 1
ATOM 2194 N N . GLU A 1 280 ? -28.043 -16.492 9.401 1.00 32.94 280 GLU A N 1
ATOM 2195 C CA . GLU A 1 280 ? -27.357 -17.769 9.203 1.00 32.94 280 GLU A CA 1
ATOM 2196 C C . GLU A 1 280 ? -27.530 -18.201 7.749 1.00 32.94 280 GLU A C 1
ATOM 2198 O O . GLU A 1 280 ? -28.238 -19.144 7.426 1.00 32.94 280 GLU A O 1
ATOM 2203 N N . ALA A 1 281 ? -26.925 -17.440 6.846 1.00 34.16 281 ALA A N 1
ATOM 2204 C CA . ALA A 1 281 ? -26.767 -17.844 5.455 1.00 34.16 281 ALA A CA 1
ATOM 2205 C C . ALA A 1 281 ? -25.558 -17.123 4.858 1.00 34.16 281 ALA A C 1
ATOM 2207 O O . ALA A 1 281 ? -25.698 -16.417 3.878 1.00 34.16 281 ALA A O 1
ATOM 2208 N N . PHE A 1 282 ? -24.393 -17.197 5.508 1.00 32.28 282 PHE A N 1
ATOM 2209 C CA . PHE A 1 282 ? -23.088 -16.919 4.885 1.00 32.28 282 PHE A CA 1
ATOM 2210 C C . PHE A 1 282 ? -21.959 -17.461 5.781 1.00 32.28 282 PHE A C 1
ATOM 2212 O O . PHE A 1 282 ? -21.030 -16.760 6.170 1.00 32.28 282 PHE A O 1
ATOM 2219 N N . ILE A 1 283 ? -22.052 -18.741 6.139 1.00 32.56 283 ILE A N 1
ATOM 2220 C CA . ILE A 1 283 ? -20.857 -19.568 6.305 1.00 32.56 283 ILE A CA 1
ATOM 2221 C C . ILE A 1 283 ? -20.933 -20.531 5.130 1.00 32.56 283 ILE A C 1
ATOM 2223 O O . ILE A 1 283 ? -21.795 -21.402 5.091 1.00 32.56 283 ILE A O 1
ATOM 2227 N N . VAL A 1 284 ? -20.114 -20.261 4.115 1.00 30.42 284 VAL A N 1
ATOM 2228 C CA . VAL A 1 284 ? -19.906 -21.170 2.991 1.00 30.42 284 VAL A CA 1
ATOM 2229 C C . VAL A 1 284 ? -19.241 -22.406 3.576 1.00 30.42 284 VAL A C 1
ATOM 2231 O O . VAL A 1 284 ? -18.043 -22.397 3.851 1.00 30.42 284 VAL A O 1
ATOM 2234 N N . ASP A 1 285 ? -20.046 -23.436 3.813 1.00 28.08 285 ASP A N 1
ATOM 2235 C CA . ASP A 1 285 ? -19.545 -24.793 3.917 1.00 28.08 285 ASP A CA 1
ATOM 2236 C C . ASP A 1 285 ? -19.128 -25.188 2.501 1.00 28.08 285 ASP A C 1
ATOM 2238 O O . ASP A 1 285 ? -19.935 -25.263 1.569 1.00 28.08 285 ASP A O 1
ATOM 2242 N N . GLY A 1 286 ? -17.818 -25.280 2.308 1.00 31.23 286 GLY A N 1
ATOM 2243 C CA . GLY A 1 286 ? -17.252 -25.733 1.060 1.00 31.23 286 GLY A CA 1
ATOM 2244 C C . GLY A 1 286 ? -17.549 -27.215 0.879 1.00 31.23 286 GLY A C 1
ATOM 2245 O O . GLY A 1 286 ? -17.251 -28.021 1.755 1.00 31.23 286 GLY A O 1
ATOM 2246 N N . ASN A 1 287 ? -17.980 -27.547 -0.337 1.00 30.55 287 ASN A N 1
ATOM 2247 C CA . ASN A 1 287 ? -17.800 -28.848 -0.971 1.00 30.55 287 ASN A CA 1
ATOM 2248 C C . ASN A 1 287 ? -18.851 -29.928 -0.641 1.00 30.55 287 ASN A C 1
ATOM 2250 O O . ASN A 1 287 ? -18.735 -30.648 0.349 1.00 30.55 287 ASN A O 1
ATOM 2254 N N . ARG A 1 288 ? -19.801 -30.122 -1.570 1.00 32.25 288 ARG A N 1
ATOM 2255 C CA . ARG A 1 288 ? -20.062 -31.415 -2.239 1.00 32.25 288 ARG A CA 1
ATOM 2256 C C . ARG A 1 288 ? -21.117 -31.270 -3.348 1.00 32.25 288 ARG A C 1
ATOM 2258 O O . ARG A 1 288 ? -22.252 -30.905 -3.078 1.00 32.25 288 ARG A O 1
ATOM 2265 N N . ASN A 1 289 ? -20.711 -31.688 -4.547 1.00 30.75 289 ASN A N 1
ATOM 2266 C CA . ASN A 1 289 ? -21.526 -32.232 -5.640 1.00 30.75 289 ASN A CA 1
ATOM 2267 C C . ASN A 1 289 ? -22.511 -31.289 -6.354 1.00 30.75 289 ASN A C 1
ATOM 2269 O O . ASN A 1 289 ? -23.700 -31.282 -6.043 1.00 30.75 289 ASN A O 1
ATOM 2273 N N . LEU A 1 290 ? -22.016 -30.598 -7.384 1.00 29.17 290 LEU A N 1
ATOM 2274 C CA . LEU A 1 290 ? -22.374 -30.754 -8.810 1.00 29.17 290 LEU A CA 1
ATOM 2275 C C . LEU A 1 290 ? -21.632 -29.696 -9.635 1.00 29.17 290 LEU A C 1
ATOM 2277 O O . LEU A 1 290 ? -21.559 -28.537 -9.169 1.00 29.17 290 LEU A O 1
#